Protein AF-U6DUT5-F1 (afdb_monomer_lite)

Secondary structure (DSSP, 8-state):
----SGGG--EEETTTTEEES-HHHHHHHHHSHHHHHHHHHHHTTS-HHHHHHHHHHHHHHHHHHHHHHHHHHTTS--PPPPPTTTT--GGG------EEEETTTTEEEES-HHHHHHHHTSHHHHHHHHHHHHHHHHHHHHHHHHHTTSHHHHHHHHHHHTT--TT--TTS-TTSSS----S-------HHHHHHHHHHHHHHHHHHHHS--------------------

Sequence (231 aa):
MRDRAADRIQFACSVCKFRSFEDEEIQKHLQSKFHKETLRFISTKLPDKTVEFLQEYIVNRNKKIEKRRQELMDKESTKPKPDPFKGIGQEHFFKKIEAAHCLACDMLIPAQHQLLQRHLHSVDHNHNRRLAAEQFKKTSLHVAKSVLNNRHIVKMLEKYLKGEDPFTSEAVDAEIEGDDNLGGEQKEETPEEVAAEVLAEVITAAVRAVDGEGAPAPGGGDTLAQGEGPT

Foldseek 3Di:
DDPQPLNVQWQADQLQRDTHSDPVVVVCVLPDPLVVVLLVLLVVVDPPLLSVLSSVVSVLVNVVSVVVSVVSVVVDDDDDDDDPCVVPDCVNVDDDWDWDQDPLVRDTFTPDPVRVVVQCPDPVNVVSVVVCSVVSSVVSSVSSVVCCPDPLSVVCSVCVVVVHHSSPPPDDPPPPPPDPCPVDPDPPPDPVNVVVVVVVVVVVVVVVVVVPDDDDDDDDDDDDDDDDDDD

Radius of gyration: 30.64 Å; chains: 1; bounding box: 118×68×54 Å

Organism: Neovison vison (NCBI:txid452646)

Structure (mmCIF, N/CA/C/O backbone):
data_AF-U6DUT5-F1
#
_entry.id   AF-U6DUT5-F1
#
loop_
_atom_site.group_PDB
_atom_site.id
_atom_site.type_symbol
_atom_site.label_atom_id
_atom_site.label_alt_id
_atom_site.label_comp_id
_atom_site.label_asym_id
_atom_site.label_entity_id
_atom_site.label_seq_id
_atom_site.pdbx_PDB_ins_code
_atom_site.Cartn_x
_atom_site.Cartn_y
_atom_site.Cartn_z
_atom_site.occupancy
_atom_site.B_iso_or_equiv
_atom_site.auth_seq_id
_atom_site.auth_comp_id
_atom_site.auth_asym_id
_atom_site.auth_atom_id
_atom_site.pdbx_PDB_model_num
ATOM 1 N N . MET A 1 1 ? 27.224 -12.928 6.229 1.00 43.97 1 MET A N 1
ATOM 2 C CA . MET A 1 1 ? 26.483 -11.679 5.950 1.00 43.97 1 MET A CA 1
ATOM 3 C C . MET A 1 1 ? 25.766 -11.330 7.246 1.00 43.97 1 MET A C 1
ATOM 5 O O . MET A 1 1 ? 25.091 -12.208 7.760 1.00 43.97 1 MET A O 1
ATOM 9 N N . ARG A 1 2 ? 26.028 -10.186 7.890 1.00 42.84 2 ARG A N 1
ATOM 10 C CA . ARG A 1 2 ? 25.260 -9.808 9.091 1.00 42.84 2 ARG A CA 1
ATOM 11 C C . ARG A 1 2 ? 24.121 -8.914 8.624 1.00 42.84 2 ARG A C 1
ATOM 13 O O . ARG A 1 2 ? 24.384 -7.781 8.235 1.00 42.84 2 ARG A O 1
ATOM 20 N N . ASP A 1 3 ? 22.909 -9.458 8.621 1.00 51.28 3 ASP A N 1
ATOM 21 C CA . ASP A 1 3 ? 21.686 -8.686 8.429 1.00 51.28 3 ASP A CA 1
ATOM 22 C C . ASP A 1 3 ? 21.570 -7.671 9.561 1.00 51.28 3 ASP A C 1
ATOM 24 O O . ASP A 1 3 ? 21.490 -8.046 10.739 1.00 51.28 3 ASP A O 1
ATOM 28 N N . ARG A 1 4 ? 21.565 -6.385 9.211 1.00 62.16 4 ARG A N 1
ATOM 29 C CA . ARG A 1 4 ? 21.244 -5.329 10.169 1.00 62.16 4 ARG A CA 1
ATOM 30 C C . ARG A 1 4 ? 19.842 -5.564 10.693 1.00 62.16 4 ARG A C 1
ATOM 32 O O . ARG A 1 4 ? 18.917 -5.784 9.916 1.00 62.16 4 ARG A O 1
ATOM 39 N N . ALA A 1 5 ? 19.676 -5.505 12.008 1.00 61.38 5 ALA A N 1
ATOM 40 C CA . ALA A 1 5 ? 18.367 -5.711 12.617 1.00 61.38 5 ALA A CA 1
ATOM 41 C C . ALA A 1 5 ? 17.351 -4.649 12.164 1.00 61.38 5 ALA A C 1
ATOM 43 O O . ALA A 1 5 ? 16.194 -4.985 11.933 1.00 61.38 5 ALA A O 1
ATOM 44 N N . ALA A 1 6 ? 17.800 -3.406 11.954 1.00 60.22 6 ALA A N 1
ATOM 45 C CA . ALA A 1 6 ? 16.968 -2.320 11.438 1.00 60.22 6 ALA A CA 1
ATOM 46 C C . ALA A 1 6 ? 16.532 -2.537 9.977 1.00 60.22 6 ALA A C 1
ATOM 48 O O . ALA A 1 6 ? 15.396 -2.227 9.636 1.00 60.22 6 ALA A O 1
ATOM 49 N N . ASP A 1 7 ? 17.389 -3.132 9.137 1.00 60.84 7 ASP A N 1
ATOM 50 C CA . ASP A 1 7 ? 17.085 -3.407 7.722 1.00 60.84 7 ASP A CA 1
ATOM 51 C C . ASP A 1 7 ? 16.158 -4.618 7.532 1.00 60.84 7 ASP A C 1
ATOM 53 O O . ASP A 1 7 ? 15.812 -4.948 6.402 1.00 60.84 7 ASP A O 1
ATOM 57 N N . ARG A 1 8 ? 15.749 -5.298 8.612 1.00 68.06 8 ARG A N 1
ATOM 58 C CA . ARG A 1 8 ? 14.688 -6.319 8.573 1.00 68.06 8 ARG A CA 1
ATOM 59 C C . ARG A 1 8 ? 13.313 -5.755 8.914 1.00 68.06 8 ARG A C 1
ATOM 61 O O . ARG A 1 8 ? 12.311 -6.407 8.640 1.00 68.06 8 ARG A O 1
ATOM 68 N N . ILE A 1 9 ? 13.252 -4.567 9.514 1.00 78.56 9 ILE A N 1
ATOM 69 C CA . ILE A 1 9 ? 11.990 -3.970 9.941 1.00 78.56 9 ILE A CA 1
ATOM 70 C C . ILE A 1 9 ? 11.446 -3.135 8.783 1.00 78.56 9 ILE A C 1
ATOM 72 O O . ILE A 1 9 ? 12.016 -2.112 8.408 1.00 78.56 9 ILE A O 1
ATOM 76 N N . GLN A 1 10 ? 10.338 -3.595 8.212 1.00 86.75 10 GLN A N 1
ATOM 77 C CA . GLN A 1 10 ? 9.630 -2.914 7.134 1.00 86.75 10 GLN A CA 1
ATOM 78 C C . GLN A 1 10 ? 8.387 -2.222 7.674 1.00 86.75 10 GLN A C 1
ATOM 80 O O . GLN A 1 10 ? 7.654 -2.787 8.485 1.00 86.75 10 GLN A O 1
ATOM 85 N N . PHE A 1 11 ? 8.109 -1.037 7.147 1.00 91.81 11 PHE A N 1
ATOM 86 C CA . PHE A 1 11 ? 6.773 -0.469 7.197 1.00 91.81 11 PHE A CA 1
ATOM 87 C C . PHE A 1 11 ? 5.819 -1.343 6.394 1.00 91.81 11 PHE A C 1
ATOM 89 O O . PHE A 1 11 ? 6.196 -1.899 5.357 1.00 91.81 11 PHE A O 1
ATOM 96 N N . ALA A 1 12 ? 4.578 -1.458 6.858 1.00 93.44 12 ALA A N 1
ATOM 97 C CA . ALA A 1 12 ? 3.599 -2.318 6.217 1.00 93.44 12 ALA A CA 1
ATOM 98 C C . ALA A 1 12 ? 2.170 -1.782 6.341 1.00 93.44 12 ALA A C 1
ATOM 100 O O . ALA A 1 12 ? 1.749 -1.257 7.372 1.00 93.44 12 ALA A O 1
ATOM 101 N N . CYS A 1 13 ? 1.391 -1.989 5.284 1.00 94.94 13 CYS A N 1
ATOM 102 C CA . CYS A 1 13 ? -0.061 -1.890 5.302 1.00 94.94 13 CYS A CA 1
ATOM 103 C C . CYS A 1 13 ? -0.628 -3.275 4.988 1.00 94.94 13 CYS A C 1
ATOM 105 O O . CYS A 1 1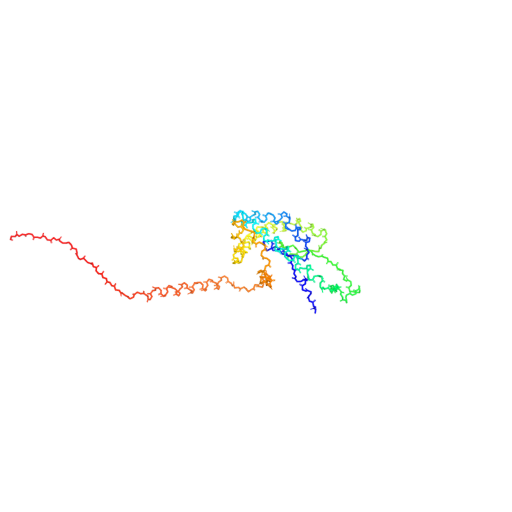3 ? -0.591 -3.721 3.840 1.00 94.94 13 CYS A O 1
ATOM 107 N N . SER A 1 14 ? -1.146 -3.963 6.009 1.00 91.12 14 SER A N 1
ATOM 108 C CA . SER A 1 14 ? -1.690 -5.321 5.874 1.00 91.12 14 SER A CA 1
ATOM 109 C C . SER A 1 14 ? -2.870 -5.368 4.901 1.00 91.12 14 SER A C 1
ATOM 111 O O . SER A 1 14 ? -2.895 -6.210 4.007 1.00 91.12 14 SER A O 1
ATOM 113 N N . VAL A 1 15 ? -3.798 -4.412 5.003 1.00 94.50 15 VAL A N 1
ATOM 114 C CA . VAL A 1 15 ? -4.994 -4.317 4.144 1.00 94.50 15 VAL A CA 1
ATOM 115 C C . VAL A 1 15 ? -4.629 -4.191 2.665 1.00 94.50 15 VAL A C 1
ATOM 117 O O . VAL A 1 15 ? -5.249 -4.833 1.813 1.00 94.50 15 VAL A O 1
ATOM 120 N N . CYS A 1 16 ? -3.606 -3.395 2.357 1.00 94.06 16 CYS A N 1
ATOM 121 C CA . CYS A 1 16 ? -3.165 -3.176 0.985 1.00 94.06 16 CYS A CA 1
ATOM 122 C C . CYS A 1 16 ? -2.037 -4.116 0.537 1.00 94.06 16 CYS A C 1
ATOM 124 O O . CYS A 1 16 ? -1.587 -4.005 -0.601 1.00 94.06 16 CYS A O 1
ATOM 126 N N . LYS A 1 17 ? -1.561 -5.007 1.420 1.00 91.06 17 LYS A N 1
ATOM 127 C CA . LYS A 1 17 ? -0.353 -5.830 1.230 1.00 91.06 17 LYS A CA 1
ATOM 128 C C . LYS A 1 17 ? 0.861 -5.019 0.747 1.00 91.06 17 LYS A C 1
ATOM 130 O O . LYS A 1 17 ? 1.658 -5.493 -0.056 1.00 91.06 17 LYS A O 1
ATOM 135 N N . PHE A 1 18 ? 0.994 -3.787 1.230 1.00 92.56 18 PHE A N 1
ATOM 136 C CA . PHE A 1 18 ? 2.102 -2.899 0.884 1.00 92.56 18 PHE A CA 1
ATOM 137 C C . PHE A 1 18 ? 3.209 -3.026 1.931 1.00 92.56 18 PHE A C 1
ATOM 139 O O . PHE A 1 18 ? 2.905 -3.063 3.124 1.00 92.56 18 PHE A O 1
ATOM 146 N N . ARG A 1 19 ? 4.473 -3.086 1.501 1.00 92.19 19 ARG A N 1
ATOM 147 C CA . ARG A 1 19 ? 5.652 -3.134 2.377 1.00 92.19 19 ARG A CA 1
ATOM 148 C C . ARG A 1 19 ? 6.737 -2.213 1.830 1.00 92.19 19 ARG A C 1
ATOM 150 O O . ARG A 1 19 ? 6.921 -2.161 0.618 1.00 92.19 19 ARG A O 1
ATOM 157 N N . SER A 1 20 ? 7.447 -1.514 2.711 1.00 89.69 20 SER A N 1
ATOM 158 C CA . SER A 1 20 ? 8.556 -0.634 2.330 1.00 89.69 20 SER A CA 1
ATOM 159 C C . SER A 1 20 ? 9.600 -0.513 3.443 1.00 89.69 20 SER A C 1
ATOM 161 O O . SER A 1 20 ? 9.303 -0.687 4.624 1.00 89.69 20 SER A O 1
ATOM 163 N N . PHE A 1 21 ? 10.836 -0.203 3.055 1.00 86.81 21 PHE A N 1
ATOM 164 C CA . PHE A 1 21 ? 11.909 0.190 3.966 1.00 86.81 21 PHE A CA 1
ATOM 165 C C . PHE A 1 21 ? 12.019 1.707 4.125 1.00 86.81 21 PHE A C 1
ATOM 167 O O . PHE A 1 21 ? 12.911 2.170 4.827 1.00 86.81 21 PHE A O 1
ATOM 174 N N . GLU A 1 22 ? 11.179 2.501 3.477 1.00 88.31 22 GLU A N 1
ATOM 175 C CA . GLU A 1 22 ? 11.249 3.960 3.499 1.00 88.31 22 GLU A CA 1
ATOM 176 C C . GLU A 1 22 ? 9.981 4.524 4.139 1.00 88.31 22 GLU A C 1
ATOM 178 O O . GLU A 1 22 ? 8.870 4.160 3.751 1.00 88.31 22 GLU A O 1
ATOM 183 N N . ASP A 1 23 ? 10.142 5.413 5.128 1.00 89.75 23 ASP A N 1
ATOM 184 C CA . ASP A 1 23 ? 8.988 6.052 5.777 1.00 89.75 23 ASP A CA 1
ATOM 185 C C . ASP A 1 23 ? 8.188 6.876 4.757 1.00 89.75 23 ASP A C 1
ATOM 187 O O . ASP A 1 23 ? 6.969 6.760 4.651 1.00 89.75 23 ASP A O 1
ATOM 191 N N . GLU A 1 24 ? 8.878 7.617 3.889 1.00 92.06 24 GLU A N 1
ATOM 192 C CA . GLU A 1 24 ? 8.214 8.424 2.869 1.00 92.06 24 GLU A CA 1
ATOM 193 C C . GLU A 1 24 ? 7.289 7.606 1.958 1.00 92.06 24 GLU A C 1
ATOM 195 O O . GLU A 1 24 ? 6.223 8.086 1.566 1.00 92.06 24 GLU A O 1
ATOM 200 N N . GLU A 1 25 ? 7.681 6.383 1.596 1.00 93.56 25 GLU A N 1
ATOM 201 C CA . GLU A 1 25 ? 6.879 5.517 0.735 1.00 93.56 25 GLU A CA 1
ATOM 202 C C . GLU A 1 25 ? 5.606 5.041 1.440 1.00 93.56 25 GLU A C 1
ATOM 204 O O . GLU A 1 25 ? 4.530 5.073 0.833 1.00 93.56 25 GLU A O 1
ATOM 209 N N . ILE A 1 26 ? 5.686 4.653 2.721 1.00 94.19 26 ILE A N 1
ATOM 210 C CA . ILE A 1 26 ? 4.489 4.265 3.477 1.00 94.19 26 ILE A CA 1
ATOM 211 C C . ILE A 1 26 ? 3.577 5.470 3.734 1.00 94.19 26 ILE A C 1
ATOM 213 O O . ILE A 1 26 ? 2.363 5.345 3.571 1.00 94.19 26 ILE A O 1
ATOM 217 N N . GLN A 1 27 ? 4.117 6.656 4.027 1.00 94.44 27 GLN A N 1
ATOM 218 C CA . GLN A 1 27 ? 3.297 7.861 4.198 1.00 94.44 27 GLN A CA 1
ATOM 219 C C . GLN A 1 27 ? 2.567 8.224 2.897 1.00 94.44 27 GLN A C 1
ATOM 221 O O . GLN A 1 27 ? 1.350 8.446 2.898 1.00 94.44 27 GLN A O 1
ATOM 226 N N . LYS A 1 28 ? 3.278 8.202 1.758 1.00 96.00 28 LYS A N 1
ATOM 227 C CA . LYS A 1 28 ? 2.681 8.394 0.423 1.00 96.00 28 LYS A CA 1
ATOM 228 C C . LYS A 1 28 ? 1.599 7.345 0.153 1.00 96.00 28 LYS A C 1
ATOM 230 O O . LYS A 1 28 ? 0.529 7.692 -0.351 1.00 96.00 28 LYS A O 1
ATOM 235 N N . HIS A 1 29 ? 1.835 6.084 0.522 1.00 95.81 29 HIS A N 1
ATOM 236 C CA . HIS A 1 29 ? 0.859 5.005 0.382 1.00 95.81 29 HIS A CA 1
ATOM 237 C C . HIS A 1 29 ? -0.419 5.263 1.194 1.00 95.81 29 HIS A C 1
ATOM 239 O O . HIS A 1 29 ? -1.509 5.244 0.618 1.00 95.81 29 HIS A O 1
ATOM 245 N N . LEU A 1 30 ? -0.312 5.564 2.492 1.00 95.31 30 LEU A N 1
ATOM 246 C CA . LEU A 1 30 ? -1.468 5.784 3.376 1.00 95.31 30 LEU A CA 1
ATOM 247 C C . LEU A 1 30 ? -2.305 7.005 2.963 1.00 95.31 30 LEU A C 1
ATOM 249 O O . LEU A 1 30 ? -3.522 7.034 3.155 1.00 95.31 30 LEU A O 1
ATOM 253 N N . GLN A 1 31 ? -1.678 8.006 2.342 1.00 94.75 31 GLN A N 1
ATOM 254 C CA . GLN A 1 31 ? -2.363 9.194 1.826 1.00 94.75 31 GLN A CA 1
ATOM 255 C C . GLN A 1 31 ? -2.901 9.022 0.396 1.00 94.75 31 GLN A C 1
ATOM 257 O O . GLN A 1 31 ? -3.703 9.851 -0.061 1.00 94.75 31 GLN A O 1
ATOM 262 N N . SER A 1 32 ? -2.491 7.961 -0.303 1.00 95.38 32 SER A N 1
ATOM 263 C CA . SER A 1 32 ? -2.833 7.715 -1.703 1.00 95.38 32 SER A CA 1
ATOM 264 C C . SER A 1 32 ? -4.335 7.505 -1.922 1.00 95.38 32 SER A C 1
ATOM 266 O O . SER A 1 32 ? -5.075 7.060 -1.040 1.00 95.38 32 SER A O 1
ATOM 268 N N . LYS A 1 33 ? -4.794 7.786 -3.150 1.00 94.69 33 LYS A N 1
ATOM 269 C CA . LYS A 1 33 ? -6.170 7.470 -3.569 1.00 94.69 33 LYS A CA 1
ATOM 270 C C . LYS A 1 33 ? -6.459 5.974 -3.458 1.00 94.69 33 LYS A C 1
ATOM 272 O O . LYS A 1 33 ? -7.533 5.602 -3.011 1.00 94.69 33 LYS A O 1
ATOM 277 N N . PHE A 1 34 ? -5.480 5.138 -3.789 1.00 93.44 34 PHE A N 1
ATOM 278 C CA . PHE A 1 34 ? -5.605 3.685 -3.760 1.00 93.44 34 PHE A CA 1
ATOM 279 C C . PHE A 1 34 ? -5.947 3.145 -2.364 1.00 93.44 34 PHE A C 1
ATOM 281 O O . PHE A 1 34 ? -6.910 2.394 -2.208 1.00 93.44 34 PHE A O 1
ATOM 288 N N . HIS A 1 35 ? -5.208 3.575 -1.337 1.00 95.94 35 HIS A N 1
ATOM 289 C CA . HIS A 1 35 ? -5.462 3.165 0.049 1.00 95.94 35 HIS A CA 1
ATOM 290 C C . HIS A 1 35 ? -6.841 3.638 0.531 1.00 95.94 35 HIS A C 1
ATOM 292 O O . HIS A 1 35 ? -7.641 2.852 1.038 1.00 95.94 35 HIS A O 1
ATOM 298 N N . LYS A 1 36 ? -7.171 4.910 0.272 1.00 95.44 36 LYS A N 1
ATOM 299 C CA . LYS A 1 36 ? -8.465 5.509 0.640 1.00 95.44 36 LYS A CA 1
ATOM 300 C C . LYS A 1 36 ? -9.650 4.829 -0.049 1.00 95.44 36 LYS A C 1
ATOM 302 O O . LYS A 1 36 ? -10.678 4.597 0.580 1.00 95.44 36 LYS A O 1
ATOM 307 N N . GLU A 1 37 ? -9.525 4.501 -1.331 1.00 94.88 37 GLU A N 1
ATOM 308 C CA . GLU A 1 37 ? -10.556 3.786 -2.092 1.00 94.88 37 GLU A CA 1
ATOM 309 C C . GLU A 1 37 ? -10.726 2.344 -1.608 1.00 94.88 37 GLU A C 1
ATOM 311 O O . GLU A 1 37 ? -11.851 1.845 -1.553 1.00 94.88 37 GLU A O 1
ATOM 316 N N . THR A 1 38 ? -9.633 1.693 -1.207 1.00 95.62 38 THR A N 1
ATOM 317 C CA . THR A 1 38 ? -9.664 0.343 -0.633 1.00 95.62 38 THR A CA 1
ATOM 318 C C . THR A 1 38 ? -10.420 0.332 0.692 1.00 95.62 38 THR A C 1
ATOM 320 O O . THR A 1 38 ? -11.338 -0.469 0.863 1.00 95.62 38 THR A O 1
ATOM 323 N N . LEU A 1 39 ? -10.115 1.264 1.600 1.00 95.88 39 LEU A N 1
ATOM 324 C CA . LEU A 1 39 ? -10.855 1.393 2.858 1.00 95.88 39 LEU A CA 1
ATOM 325 C C . LEU A 1 39 ? -12.314 1.780 2.633 1.00 95.88 39 LEU A C 1
ATOM 327 O O . LEU A 1 39 ? -13.192 1.179 3.239 1.00 95.88 39 LEU A O 1
ATOM 331 N N . ARG A 1 40 ? -12.597 2.689 1.692 1.00 95.94 40 ARG A N 1
ATOM 332 C CA . ARG A 1 40 ? -13.977 3.024 1.314 1.00 95.94 40 ARG A CA 1
ATOM 333 C C . ARG A 1 40 ? -14.749 1.795 0.832 1.00 95.94 40 ARG A C 1
ATOM 335 O O . ARG A 1 40 ? -15.912 1.634 1.183 1.00 95.94 40 ARG A O 1
ATOM 342 N N . PHE A 1 41 ? -14.128 0.926 0.032 1.00 95.94 41 PHE A N 1
ATOM 343 C CA . PHE A 1 41 ? -14.757 -0.331 -0.374 1.00 95.94 41 PHE A CA 1
ATOM 344 C C . PHE A 1 41 ? -15.050 -1.223 0.838 1.00 95.94 41 PHE A C 1
ATOM 346 O O . PHE A 1 41 ? -16.140 -1.787 0.933 1.00 95.94 41 PHE A O 1
ATOM 353 N N . ILE A 1 42 ? -14.118 -1.314 1.785 1.00 96.31 42 ILE A N 1
ATOM 354 C CA . ILE A 1 42 ? -14.290 -2.089 3.018 1.00 96.31 42 ILE A CA 1
ATOM 355 C C . ILE A 1 42 ? -15.425 -1.520 3.888 1.00 96.31 42 ILE A C 1
ATOM 357 O O . ILE A 1 42 ? -16.222 -2.308 4.392 1.00 96.31 42 ILE A O 1
ATOM 361 N N . SER A 1 43 ? -15.586 -0.194 3.973 1.00 95.75 43 SER A N 1
ATOM 362 C CA . SER A 1 43 ? -16.718 0.466 4.656 1.00 95.75 43 SER A CA 1
ATOM 363 C C . SER A 1 43 ? -18.084 0.079 4.088 1.00 95.75 43 SER A C 1
ATOM 365 O O . SER A 1 43 ? -19.081 0.094 4.794 1.00 95.75 43 SER A O 1
ATOM 367 N N . THR A 1 44 ? -18.167 -0.362 2.827 1.00 96.31 44 THR A N 1
ATOM 368 C CA . THR A 1 44 ? -19.440 -0.888 2.289 1.00 96.31 44 THR A CA 1
ATOM 369 C C . THR A 1 44 ? -19.825 -2.257 2.862 1.00 96.31 44 THR A C 1
ATOM 371 O O . THR A 1 44 ? -20.927 -2.744 2.606 1.00 96.31 44 THR A O 1
ATOM 374 N N . LYS A 1 45 ? -18.906 -2.923 3.577 1.00 95.81 45 LYS A N 1
ATOM 375 C CA . LYS A 1 45 ? -19.046 -4.297 4.085 1.00 95.81 45 LYS A CA 1
ATOM 376 C C . LYS A 1 45 ? -18.825 -4.426 5.591 1.00 95.81 45 LYS A C 1
ATOM 378 O O . LYS A 1 45 ? -19.173 -5.471 6.134 1.00 95.81 45 LYS A O 1
ATOM 383 N N . LEU A 1 46 ? -18.241 -3.423 6.242 1.00 94.75 46 LEU A N 1
ATOM 384 C CA . LEU A 1 46 ? -17.962 -3.372 7.678 1.00 94.75 46 LEU A CA 1
ATOM 385 C C . LEU A 1 46 ? -18.436 -2.025 8.250 1.00 94.75 46 LEU A C 1
ATOM 387 O O . LEU A 1 46 ? -18.496 -1.059 7.495 1.00 94.75 46 LEU A O 1
ATOM 391 N N . PRO A 1 47 ? -18.741 -1.930 9.558 1.00 95.56 47 PRO A N 1
ATOM 392 C CA . PRO A 1 47 ? -19.154 -0.670 10.175 1.00 95.56 47 PRO A CA 1
ATOM 393 C C . PRO A 1 47 ? -18.092 0.429 10.035 1.00 95.56 47 PRO A C 1
ATOM 395 O O . PRO A 1 47 ? -16.905 0.160 10.224 1.00 95.56 47 PRO A O 1
ATOM 398 N N . ASP A 1 48 ? -18.517 1.672 9.798 1.00 93.75 48 ASP A N 1
ATOM 399 C CA . ASP A 1 48 ? -17.601 2.802 9.567 1.00 93.75 48 ASP A CA 1
ATOM 400 C C . ASP A 1 48 ? -16.611 3.002 10.719 1.00 93.75 48 ASP A C 1
ATOM 402 O O . ASP A 1 48 ? -15.407 3.055 10.479 1.00 93.75 48 ASP A O 1
ATOM 406 N N . LYS A 1 49 ? -17.082 2.960 11.974 1.00 93.19 49 LYS A N 1
ATOM 407 C CA . LYS A 1 49 ? -16.211 3.041 13.163 1.00 93.19 49 LYS A CA 1
ATOM 408 C C . LYS A 1 49 ? -15.140 1.944 13.211 1.00 93.19 49 LYS A C 1
ATOM 410 O O . LYS A 1 49 ? -14.049 2.158 13.728 1.00 93.19 49 LYS A O 1
ATOM 415 N N . THR A 1 50 ? -15.433 0.752 12.686 1.00 94.81 50 THR A N 1
ATOM 416 C CA . THR A 1 50 ? -14.453 -0.343 12.605 1.00 94.81 50 THR A CA 1
ATOM 417 C C . THR A 1 50 ? -13.399 -0.064 11.535 1.00 94.81 50 THR A C 1
ATOM 419 O O . THR A 1 50 ? -12.235 -0.419 11.708 1.00 94.81 50 THR A O 1
ATOM 422 N N . VAL A 1 51 ? -13.783 0.579 10.431 1.00 95.25 51 VAL A N 1
ATOM 423 C CA . VAL A 1 51 ? -12.843 0.971 9.373 1.00 95.25 51 VAL A CA 1
ATOM 424 C C . VAL A 1 51 ? -11.983 2.160 9.803 1.00 95.25 51 VAL A C 1
ATOM 426 O O . VAL A 1 51 ? -10.787 2.169 9.515 1.00 95.25 51 VAL A O 1
ATOM 429 N N . GLU A 1 52 ? -12.548 3.111 10.548 1.00 95.00 52 GLU A N 1
ATOM 430 C CA . GLU A 1 52 ? -11.804 4.189 11.214 1.00 95.00 52 GLU A CA 1
ATOM 431 C C . GLU A 1 52 ? -10.746 3.614 12.164 1.00 95.00 52 GLU A C 1
ATOM 433 O O . GLU A 1 52 ? -9.563 3.930 12.029 1.00 95.00 52 GLU A O 1
ATOM 438 N N . PHE A 1 53 ? -11.135 2.660 13.018 1.00 95.81 53 PHE A N 1
ATOM 439 C CA . PHE A 1 53 ? -10.192 1.928 13.864 1.00 95.81 53 PHE A CA 1
ATOM 440 C C . PHE A 1 53 ? -9.088 1.234 13.053 1.00 95.81 53 PHE A C 1
ATOM 442 O O . PHE A 1 53 ? -7.921 1.319 13.421 1.00 95.81 53 PHE A O 1
ATOM 449 N N . LEU A 1 54 ? -9.418 0.556 11.945 1.00 95.31 54 LEU A N 1
ATOM 450 C CA . LEU A 1 54 ? -8.413 -0.095 11.095 1.00 95.31 54 LEU A CA 1
ATOM 451 C C . LEU A 1 54 ? -7.407 0.907 10.522 1.00 95.31 54 LEU A C 1
ATOM 453 O O . LEU A 1 54 ? -6.209 0.623 10.499 1.00 95.31 54 LEU A O 1
ATOM 457 N N . GLN A 1 55 ? -7.880 2.068 10.067 1.00 95.06 55 GLN A N 1
ATOM 458 C CA . GLN A 1 55 ? -7.015 3.131 9.567 1.00 95.06 55 GLN A CA 1
ATOM 459 C C . GLN A 1 55 ? -6.063 3.624 10.662 1.00 95.06 55 GLN A C 1
ATOM 461 O O . GLN A 1 55 ? -4.854 3.690 10.435 1.00 95.06 55 GLN A O 1
ATOM 466 N N . GLU A 1 56 ? -6.586 3.936 11.847 1.00 94.19 56 GLU A N 1
ATOM 467 C CA . GLU A 1 56 ? -5.769 4.380 12.980 1.00 94.19 56 GLU A CA 1
ATOM 468 C C . GLU A 1 56 ? -4.797 3.299 13.454 1.00 94.19 56 GLU A C 1
ATOM 470 O O . GLU A 1 56 ? -3.634 3.593 13.725 1.00 94.19 56 GLU A O 1
ATOM 475 N N . TYR A 1 57 ? -5.230 2.038 13.477 1.00 93.88 57 TYR A N 1
ATOM 476 C CA . TYR A 1 57 ? -4.389 0.894 13.813 1.00 93.88 57 TYR A CA 1
ATOM 477 C C . TYR A 1 57 ? -3.187 0.785 12.869 1.00 93.88 57 TYR A C 1
ATOM 479 O O . TYR A 1 57 ? -2.055 0.649 13.332 1.00 93.88 57 TYR A O 1
ATOM 487 N N . ILE A 1 58 ? -3.398 0.911 11.553 1.00 94.19 58 ILE A N 1
ATOM 488 C CA . ILE A 1 58 ? -2.311 0.880 10.559 1.00 94.19 58 ILE A CA 1
ATOM 489 C C . ILE A 1 58 ? -1.346 2.057 10.761 1.00 94.19 58 ILE A C 1
ATOM 491 O O . ILE A 1 58 ? -0.128 1.871 10.697 1.00 94.19 58 ILE A O 1
ATOM 495 N N . VAL A 1 59 ? -1.864 3.262 11.013 1.00 93.81 59 VAL A N 1
ATOM 496 C CA . VAL A 1 59 ? -1.038 4.459 11.241 1.00 93.81 59 VAL A CA 1
ATOM 497 C C . VAL A 1 59 ? -0.205 4.315 12.517 1.00 93.81 59 VAL A C 1
ATOM 499 O O . VAL A 1 59 ? 1.013 4.485 12.476 1.00 93.81 59 VAL A O 1
ATOM 502 N N . ASN A 1 60 ? -0.827 3.938 13.635 1.00 92.75 60 ASN A N 1
ATOM 503 C CA . ASN A 1 60 ? -0.138 3.766 14.914 1.00 92.75 60 ASN A CA 1
ATOM 504 C C . ASN A 1 60 ? 0.887 2.633 14.873 1.00 92.75 60 ASN A C 1
ATOM 506 O O . ASN A 1 60 ? 1.970 2.760 15.447 1.00 92.75 60 ASN A O 1
ATOM 510 N N . ARG A 1 61 ? 0.595 1.553 14.143 1.00 91.50 61 ARG A N 1
ATOM 511 C CA . ARG A 1 61 ? 1.553 0.474 13.903 1.00 91.50 61 ARG A CA 1
ATOM 512 C C . ARG A 1 61 ? 2.796 0.972 13.164 1.00 91.50 61 ARG A C 1
ATOM 514 O O . ARG A 1 61 ? 3.909 0.728 13.622 1.00 91.50 61 ARG A O 1
ATOM 521 N N . ASN A 1 62 ? 2.629 1.718 12.071 1.00 92.56 62 ASN A N 1
ATOM 522 C CA . ASN A 1 62 ? 3.770 2.272 11.332 1.00 92.56 62 ASN A CA 1
ATOM 523 C C . ASN A 1 62 ? 4.553 3.304 12.162 1.00 92.56 62 ASN A C 1
ATOM 525 O O . ASN A 1 62 ? 5.779 3.282 12.144 1.00 92.56 62 ASN A O 1
ATOM 529 N N . LYS A 1 63 ? 3.880 4.108 12.993 1.00 91.62 63 LYS A N 1
ATOM 530 C CA . LYS A 1 63 ? 4.544 5.022 13.937 1.00 91.62 63 LYS A CA 1
ATOM 531 C C . LYS A 1 63 ? 5.387 4.282 14.990 1.00 91.62 63 LYS A C 1
ATOM 533 O O . LYS A 1 63 ? 6.480 4.725 15.340 1.00 91.62 63 LYS A O 1
ATOM 538 N N . LYS A 1 64 ? 4.918 3.128 15.486 1.00 89.25 64 LYS A N 1
ATOM 539 C CA . LYS A 1 64 ? 5.707 2.254 16.381 1.00 89.25 64 LYS A CA 1
ATOM 540 C C . LYS A 1 64 ? 6.931 1.671 15.669 1.00 89.25 64 LYS A C 1
ATOM 542 O O . LYS A 1 64 ? 8.011 1.629 16.259 1.00 89.25 64 LYS A O 1
ATOM 547 N N . ILE A 1 65 ? 6.774 1.251 14.412 1.00 88.44 65 ILE A N 1
ATOM 548 C CA . ILE A 1 65 ? 7.876 0.761 13.571 1.00 88.44 65 ILE A CA 1
ATOM 549 C C . ILE A 1 65 ? 8.937 1.853 13.376 1.00 88.44 65 ILE A C 1
ATOM 551 O O . ILE A 1 65 ? 10.125 1.582 13.547 1.00 88.44 65 ILE A O 1
ATOM 555 N N . GLU A 1 66 ? 8.516 3.086 13.094 1.00 88.94 66 GLU A N 1
ATOM 556 C CA . GLU A 1 66 ? 9.398 4.247 12.940 1.00 88.94 66 GLU A CA 1
ATOM 557 C C . GLU A 1 66 ? 10.231 4.498 14.206 1.00 88.94 66 GLU A C 1
ATOM 559 O O . GLU A 1 66 ? 11.462 4.532 14.139 1.00 88.94 66 GLU A O 1
ATOM 564 N N . LYS A 1 67 ? 9.577 4.567 15.378 1.00 87.62 67 LYS A N 1
ATOM 565 C CA . LYS A 1 67 ? 10.244 4.748 16.681 1.00 87.62 67 LYS A CA 1
ATOM 566 C C . LYS A 1 67 ? 11.276 3.645 16.943 1.00 87.62 67 LYS A C 1
ATOM 568 O O . LYS A 1 67 ? 12.427 3.942 17.254 1.00 87.62 67 LYS A O 1
ATOM 573 N N . ARG A 1 68 ? 10.899 2.375 16.740 1.00 84.62 68 ARG A N 1
ATOM 574 C CA . ARG A 1 68 ? 11.804 1.221 16.915 1.00 84.62 68 ARG A CA 1
ATOM 575 C C . ARG A 1 68 ? 13.005 1.294 15.971 1.00 84.62 68 ARG A C 1
ATOM 577 O O . ARG A 1 68 ? 14.119 0.940 16.351 1.00 84.62 68 ARG A O 1
ATOM 584 N N . ARG A 1 69 ? 12.792 1.730 14.729 1.00 84.12 69 ARG A N 1
ATOM 585 C CA . ARG A 1 69 ? 13.866 1.853 13.745 1.00 84.12 69 ARG A CA 1
ATOM 586 C C . ARG A 1 69 ? 14.849 2.957 14.121 1.00 84.12 69 ARG A C 1
ATOM 588 O O . ARG A 1 69 ? 16.049 2.705 14.061 1.00 84.12 69 ARG A O 1
ATOM 595 N N . GLN A 1 70 ? 14.360 4.117 14.558 1.00 82.38 70 GLN A N 1
ATOM 596 C CA . GLN A 1 70 ? 15.208 5.214 15.029 1.00 82.38 70 GLN A CA 1
ATOM 597 C C . GLN A 1 70 ? 16.111 4.759 16.190 1.00 82.38 70 GLN A C 1
ATOM 599 O O . GLN A 1 70 ? 17.325 4.933 16.135 1.00 82.38 70 GLN A O 1
ATOM 604 N N . GLU A 1 71 ? 15.547 4.051 17.176 1.00 81.50 71 GLU A N 1
ATOM 605 C CA . GLU A 1 71 ? 16.293 3.519 18.330 1.00 81.50 71 GLU A CA 1
ATOM 606 C C . GLU A 1 71 ? 17.390 2.500 17.958 1.00 81.50 71 GLU A C 1
ATOM 608 O O . GLU A 1 71 ? 18.371 2.341 18.694 1.00 81.50 71 GLU A O 1
ATOM 613 N N . LEU A 1 72 ? 17.221 1.768 16.850 1.00 77.19 72 LEU A N 1
ATOM 614 C CA . LEU A 1 72 ? 18.221 0.828 16.332 1.00 77.19 72 LEU A CA 1
ATOM 615 C C . LEU A 1 72 ? 19.272 1.523 15.459 1.00 77.19 72 LEU A C 1
ATOM 617 O O . LEU A 1 72 ? 20.441 1.140 15.505 1.00 77.19 72 LEU A O 1
ATOM 621 N N . MET A 1 73 ? 18.874 2.539 14.688 1.00 71.94 73 MET A N 1
ATOM 622 C CA . MET A 1 73 ? 19.784 3.332 13.859 1.00 71.94 73 MET A CA 1
ATOM 623 C C . MET A 1 73 ? 20.807 4.091 14.705 1.00 71.94 73 MET A C 1
ATOM 625 O O . MET A 1 73 ? 21.987 4.090 14.364 1.00 71.94 73 MET A O 1
ATOM 629 N N . ASP A 1 74 ? 20.393 4.631 15.853 1.00 69.06 74 ASP A N 1
ATOM 630 C CA . ASP A 1 74 ? 21.280 5.357 16.772 1.00 69.06 74 ASP A CA 1
ATOM 631 C C . ASP A 1 74 ? 22.387 4.463 17.385 1.00 69.06 74 ASP A C 1
ATOM 633 O O . ASP A 1 74 ? 23.358 4.964 17.954 1.00 69.06 74 ASP A O 1
ATOM 637 N N . LYS A 1 75 ? 22.277 3.129 17.257 1.00 64.69 75 LYS A N 1
ATOM 638 C CA . LYS A 1 75 ? 23.205 2.135 17.833 1.00 64.69 75 LYS A CA 1
ATOM 639 C C . LYS A 1 75 ? 24.146 1.483 16.811 1.00 64.69 75 LYS A C 1
ATOM 641 O O . LYS A 1 75 ? 25.058 0.759 17.213 1.00 64.69 75 LYS A O 1
ATOM 646 N N . GLU A 1 76 ? 23.968 1.710 15.507 1.00 60.97 76 GLU A N 1
ATOM 647 C CA . GLU A 1 76 ? 24.730 1.024 14.452 1.00 60.97 76 GLU A CA 1
ATOM 648 C C . GLU A 1 76 ? 25.604 1.968 13.607 1.00 60.97 76 GLU A C 1
ATOM 650 O O . GLU A 1 76 ? 25.139 2.917 12.988 1.00 60.97 76 GLU A O 1
ATOM 655 N N . SER A 1 77 ? 26.893 1.634 13.477 1.00 58.22 77 SER A N 1
ATOM 656 C CA . SER A 1 77 ? 27.827 2.319 12.567 1.00 58.22 77 SER A CA 1
ATOM 657 C C . SER A 1 77 ? 27.521 2.008 11.099 1.00 58.22 77 SER A C 1
ATOM 659 O O . SER A 1 77 ? 27.447 0.839 10.718 1.00 58.22 77 SER A O 1
ATOM 661 N N . THR A 1 78 ? 27.387 3.035 10.253 1.00 58.41 78 THR A N 1
ATOM 662 C CA . THR A 1 78 ? 27.088 2.995 8.804 1.00 58.41 78 THR A CA 1
ATOM 663 C C . THR A 1 78 ? 28.100 2.161 8.006 1.00 58.41 78 THR A C 1
ATOM 665 O O . THR A 1 78 ? 29.033 2.669 7.392 1.00 58.41 78 THR A O 1
ATOM 668 N N . LYS A 1 79 ? 27.930 0.836 7.980 1.00 57.22 79 LYS A N 1
ATOM 669 C CA . LYS A 1 79 ? 28.617 -0.023 7.012 1.00 57.22 79 LYS A CA 1
ATOM 670 C C . LYS A 1 79 ? 27.846 0.008 5.691 1.00 57.22 79 LYS A C 1
ATOM 672 O O . LYS A 1 79 ? 26.631 -0.185 5.725 1.00 57.22 79 LYS A O 1
ATOM 677 N N . PRO A 1 80 ? 28.500 0.249 4.550 1.00 60.53 80 PRO A N 1
ATOM 678 C CA . PRO A 1 80 ? 27.827 0.269 3.261 1.00 60.53 80 PRO A CA 1
ATOM 679 C C . PRO A 1 80 ? 27.258 -1.112 2.918 1.00 60.53 80 PRO A C 1
ATOM 681 O O . PRO A 1 80 ? 27.836 -2.149 3.259 1.00 60.53 80 PRO A O 1
ATOM 684 N N . LYS A 1 81 ? 26.102 -1.111 2.248 1.00 65.69 81 LYS A N 1
ATOM 685 C CA . LYS A 1 81 ? 25.451 -2.314 1.722 1.00 65.69 81 LYS A CA 1
ATOM 686 C C . LYS A 1 81 ? 26.407 -2.995 0.723 1.00 65.69 81 LYS A C 1
ATOM 688 O O . LYS A 1 81 ? 27.069 -2.284 -0.034 1.00 65.69 81 LYS A O 1
ATOM 693 N N . PRO A 1 82 ? 26.536 -4.334 0.728 1.00 71.00 82 PRO A N 1
ATOM 694 C CA . PRO A 1 82 ? 27.401 -5.022 -0.226 1.00 71.00 82 PRO A CA 1
ATOM 695 C C . PRO A 1 82 ? 26.934 -4.743 -1.659 1.00 71.00 82 PRO A C 1
ATOM 697 O O . PRO A 1 82 ? 25.752 -4.884 -1.960 1.00 71.00 82 PRO A O 1
ATOM 700 N N . ASP A 1 83 ? 27.866 -4.332 -2.520 1.00 78.81 83 ASP A N 1
ATOM 701 C CA . ASP A 1 83 ? 27.604 -4.044 -3.931 1.00 78.81 83 ASP A CA 1
ATOM 702 C C . ASP A 1 83 ? 27.365 -5.351 -4.713 1.00 78.81 83 ASP A C 1
ATOM 704 O O . ASP A 1 83 ? 28.276 -6.185 -4.771 1.00 78.81 83 ASP A O 1
ATOM 708 N N . PRO A 1 84 ? 26.183 -5.547 -5.331 1.00 80.75 84 PRO A N 1
ATOM 709 C CA . PRO A 1 84 ? 25.903 -6.710 -6.173 1.00 80.75 84 PRO A CA 1
ATOM 710 C C . PRO A 1 84 ? 26.841 -6.846 -7.380 1.00 80.75 84 PRO A C 1
ATOM 712 O O . PRO A 1 84 ? 27.000 -7.945 -7.898 1.00 80.75 84 PRO A O 1
ATOM 715 N N . PHE A 1 85 ? 27.469 -5.751 -7.822 1.00 80.81 85 PHE A N 1
ATOM 716 C CA . PHE A 1 85 ? 28.423 -5.742 -8.934 1.00 80.81 85 PHE A CA 1
ATOM 717 C C . PHE A 1 85 ? 29.873 -5.945 -8.486 1.00 80.81 85 PHE A C 1
ATOM 719 O O . PHE A 1 85 ? 30.796 -5.832 -9.294 1.00 80.81 85 PHE A O 1
ATOM 726 N N . LYS A 1 86 ? 30.117 -6.272 -7.211 1.00 84.69 86 LYS A N 1
ATOM 727 C CA . LYS A 1 86 ? 31.476 -6.519 -6.726 1.00 84.69 86 LYS A CA 1
ATOM 728 C C . LYS A 1 86 ? 32.122 -7.674 -7.502 1.00 84.69 86 LYS A C 1
ATOM 730 O O . LYS A 1 86 ? 31.684 -8.815 -7.406 1.00 84.69 86 LYS A O 1
ATOM 735 N N . GLY A 1 87 ? 33.211 -7.374 -8.210 1.00 83.31 87 GLY A N 1
ATOM 736 C CA . GLY A 1 87 ? 33.929 -8.336 -9.056 1.00 83.31 87 GLY A CA 1
ATOM 737 C C . GLY A 1 87 ? 33.460 -8.368 -10.513 1.00 83.31 87 GLY A C 1
ATOM 738 O O . GLY A 1 87 ? 34.036 -9.105 -11.301 1.00 83.31 87 GLY A O 1
ATOM 739 N N . ILE A 1 88 ? 32.465 -7.555 -10.881 1.00 86.44 88 ILE A N 1
ATOM 740 C CA . ILE A 1 88 ? 32.047 -7.348 -12.268 1.00 86.44 88 ILE A CA 1
ATOM 741 C C . ILE A 1 88 ? 32.732 -6.078 -12.785 1.00 86.44 88 ILE A C 1
ATOM 743 O O . ILE A 1 88 ? 32.266 -4.962 -12.552 1.00 86.44 88 ILE A O 1
ATOM 747 N N . GLY A 1 89 ? 33.871 -6.250 -13.456 1.00 81.81 89 GLY A N 1
ATOM 748 C CA . GLY A 1 89 ? 34.554 -5.186 -14.187 1.00 81.81 89 GLY A CA 1
ATOM 749 C C . GLY A 1 89 ? 33.863 -4.792 -15.501 1.00 81.81 89 GLY A C 1
ATOM 750 O O . GLY A 1 89 ? 32.884 -5.403 -15.943 1.00 81.81 89 GLY A O 1
ATOM 751 N N . GLN A 1 90 ? 34.373 -3.736 -16.137 1.00 83.19 90 GLN A N 1
ATOM 752 C CA . GLN A 1 90 ? 33.829 -3.199 -17.393 1.00 83.19 90 GLN A CA 1
ATOM 753 C C . GLN A 1 90 ? 34.021 -4.156 -18.580 1.00 83.19 90 GLN A C 1
ATOM 755 O O . GLN A 1 90 ? 33.244 -4.119 -19.531 1.00 83.19 90 GLN A O 1
ATOM 760 N N . GLU A 1 91 ? 35.007 -5.049 -18.498 1.00 90.69 91 GLU A N 1
ATOM 761 C CA . GLU A 1 91 ? 35.292 -6.118 -19.458 1.00 90.69 91 GLU A CA 1
ATOM 762 C C . GLU A 1 91 ? 34.143 -7.118 -19.615 1.00 90.69 91 GLU A C 1
ATOM 764 O O . GLU A 1 91 ? 34.072 -7.833 -20.612 1.00 90.69 91 GLU A O 1
ATOM 769 N N . HIS A 1 92 ? 33.220 -7.158 -18.654 1.00 90.44 92 HIS A N 1
ATOM 770 C CA . HIS A 1 92 ? 32.045 -8.015 -18.727 1.00 90.44 92 HIS A CA 1
ATOM 771 C C . HIS A 1 92 ? 30.849 -7.344 -19.419 1.00 90.44 92 HIS A C 1
ATOM 773 O O . HIS A 1 92 ? 29.806 -7.977 -19.560 1.00 90.44 92 HIS A O 1
ATOM 779 N N . PHE A 1 93 ? 30.977 -6.082 -19.853 1.00 87.50 93 PHE A N 1
ATOM 780 C CA . PHE A 1 93 ? 29.958 -5.337 -20.609 1.00 87.50 93 PHE A CA 1
ATOM 781 C C . PHE A 1 93 ? 28.565 -5.288 -19.945 1.00 87.50 93 PHE A C 1
ATOM 783 O O . PHE A 1 93 ? 27.547 -5.115 -20.620 1.00 87.50 93 PHE A O 1
ATOM 790 N N . PHE A 1 94 ? 28.495 -5.405 -18.614 1.00 88.06 94 PHE A N 1
ATOM 791 C CA . PHE A 1 94 ? 27.239 -5.282 -17.875 1.00 88.06 94 PHE A CA 1
ATOM 792 C C . PHE A 1 94 ? 26.818 -3.822 -17.719 1.00 88.06 94 PHE A C 1
ATOM 794 O O . PHE A 1 94 ? 27.622 -2.935 -17.433 1.00 88.06 94 PHE A O 1
ATOM 801 N N . LYS A 1 95 ? 25.509 -3.585 -17.827 1.00 85.50 95 LYS A N 1
ATOM 802 C CA . LYS A 1 95 ? 24.875 -2.308 -17.503 1.00 85.50 95 LYS A CA 1
ATOM 803 C C . LYS A 1 95 ? 23.841 -2.529 -16.409 1.00 85.50 95 LYS A C 1
ATOM 805 O O . LYS A 1 95 ? 22.945 -3.355 -16.564 1.00 85.50 95 LYS A O 1
ATOM 810 N N . LYS A 1 96 ? 23.933 -1.756 -15.324 1.00 85.06 96 LYS A N 1
ATOM 811 C CA . LYS A 1 96 ? 22.895 -1.728 -14.291 1.00 85.06 96 LYS A CA 1
ATOM 812 C C . LYS A 1 96 ? 21.600 -1.186 -14.897 1.00 85.06 96 LYS A C 1
ATOM 814 O O . LYS A 1 96 ? 21.587 -0.101 -15.478 1.00 85.06 96 LYS A O 1
ATOM 819 N N . ILE A 1 97 ? 20.527 -1.951 -14.751 1.00 87.38 97 ILE A N 1
ATOM 820 C CA . ILE A 1 97 ? 19.175 -1.542 -15.117 1.00 87.38 97 ILE A CA 1
ATOM 821 C C . ILE A 1 97 ? 18.283 -1.642 -13.886 1.00 87.38 97 ILE A C 1
ATOM 823 O O . ILE A 1 97 ? 18.423 -2.558 -13.080 1.00 87.38 97 ILE A O 1
ATOM 827 N N . GLU A 1 98 ? 17.373 -0.689 -13.749 1.00 91.00 98 GLU A N 1
ATOM 828 C CA . GLU A 1 98 ? 16.252 -0.800 -12.823 1.00 91.00 98 GLU A CA 1
ATOM 829 C C . GLU A 1 98 ? 15.076 -1.438 -13.565 1.00 91.00 98 GLU A C 1
ATOM 831 O O . GLU A 1 98 ? 14.921 -1.250 -14.776 1.00 91.00 98 GLU A O 1
ATOM 836 N N . ALA A 1 99 ? 14.263 -2.215 -12.856 1.00 93.44 99 ALA A N 1
ATOM 837 C CA . ALA A 1 99 ? 13.086 -2.872 -13.406 1.00 93.44 99 ALA A CA 1
ATOM 838 C C . ALA A 1 99 ? 11.879 -2.630 -12.496 1.00 93.44 99 ALA A C 1
ATOM 840 O O . ALA A 1 99 ? 12.002 -2.630 -11.274 1.00 93.44 99 ALA A O 1
ATOM 841 N N . ALA A 1 100 ? 10.717 -2.432 -13.107 1.00 94.25 100 ALA A N 1
ATOM 842 C CA . ALA A 1 100 ? 9.425 -2.361 -12.447 1.00 94.25 100 ALA A CA 1
ATOM 843 C C . ALA A 1 100 ? 8.716 -3.715 -12.552 1.00 94.25 100 ALA A C 1
ATOM 845 O O . ALA A 1 100 ? 8.752 -4.357 -13.601 1.00 94.25 100 ALA A O 1
ATOM 846 N N . HIS A 1 101 ? 8.023 -4.129 -11.495 1.00 94.31 101 HIS A N 1
ATOM 847 C CA . HIS A 1 101 ? 7.173 -5.320 -11.501 1.00 94.31 101 HIS A CA 1
ATOM 848 C C . HIS A 1 101 ? 5.706 -4.912 -11.641 1.00 94.31 101 HIS A C 1
ATOM 850 O O . HIS A 1 101 ? 5.167 -4.192 -10.801 1.00 94.31 101 HIS A O 1
ATOM 856 N N . CYS A 1 102 ? 5.041 -5.351 -12.709 1.00 94.62 102 CYS A N 1
ATOM 857 C CA . CYS A 1 102 ? 3.602 -5.179 -12.855 1.00 94.62 102 CYS A CA 1
ATOM 858 C C . CYS A 1 102 ? 2.865 -6.331 -12.166 1.00 94.62 102 CYS A C 1
ATOM 860 O O . CYS A 1 102 ? 2.712 -7.397 -12.753 1.00 94.62 102 CYS A O 1
ATOM 862 N N . LEU A 1 103 ? 2.338 -6.092 -10.964 1.00 91.19 103 LEU A N 1
ATOM 863 C CA . LEU A 1 103 ? 1.606 -7.104 -10.187 1.00 91.19 103 LEU A CA 1
ATOM 864 C C . LEU A 1 103 ? 0.333 -7.621 -10.875 1.00 91.19 103 LEU A C 1
ATOM 866 O O . LEU A 1 103 ? -0.096 -8.735 -10.614 1.00 91.19 103 LEU A O 1
ATOM 870 N N . ALA A 1 104 ? -0.280 -6.827 -11.758 1.00 94.56 104 ALA A N 1
ATOM 871 C CA . ALA A 1 104 ? -1.468 -7.261 -12.495 1.00 94.56 104 ALA A CA 1
ATOM 872 C C . ALA A 1 104 ? -1.140 -8.273 -13.603 1.00 94.56 104 ALA A C 1
ATOM 874 O O . ALA A 1 104 ? -1.990 -9.075 -13.964 1.00 94.56 104 ALA A O 1
ATOM 875 N N . CYS A 1 105 ? 0.065 -8.201 -14.174 1.00 95.31 105 CYS A N 1
ATOM 876 C CA . CYS A 1 105 ? 0.496 -9.050 -15.290 1.00 95.31 105 CYS A CA 1
ATOM 877 C C . CYS A 1 105 ? 1.603 -10.037 -14.896 1.00 95.31 105 CYS A C 1
ATOM 879 O O . CYS A 1 105 ? 2.104 -10.733 -15.769 1.00 95.31 105 CYS A O 1
ATOM 881 N N . ASP A 1 106 ? 2.025 -10.018 -13.629 1.00 95.44 106 ASP A N 1
ATOM 882 C CA . ASP A 1 106 ? 3.205 -10.703 -13.096 1.00 95.44 106 ASP A CA 1
ATOM 883 C C . ASP A 1 106 ? 4.447 -10.605 -14.005 1.00 95.44 106 ASP A C 1
ATOM 885 O O . ASP A 1 106 ? 5.080 -11.588 -14.379 1.00 95.44 106 ASP A O 1
ATOM 889 N N . MET A 1 107 ? 4.769 -9.377 -14.430 1.00 94.81 107 MET A N 1
ATOM 890 C CA . MET A 1 107 ? 5.795 -9.122 -15.449 1.00 94.81 107 MET A CA 1
ATOM 891 C C . MET A 1 107 ? 6.831 -8.104 -14.970 1.00 94.81 107 MET A C 1
ATOM 893 O O . MET A 1 107 ? 6.470 -7.016 -14.515 1.00 94.81 107 MET A O 1
ATOM 897 N N . LEU A 1 108 ? 8.119 -8.429 -15.124 1.00 95.94 108 LEU A N 1
ATOM 898 C CA . LEU A 1 108 ? 9.226 -7.490 -14.931 1.00 95.94 108 LEU A CA 1
ATOM 899 C C . LEU A 1 108 ? 9.479 -6.695 -16.217 1.00 95.94 108 LEU A C 1
ATOM 901 O O . LEU A 1 108 ? 9.684 -7.261 -17.289 1.00 95.94 108 LEU A O 1
ATOM 905 N N . ILE A 1 109 ? 9.478 -5.371 -16.106 1.00 95.88 109 ILE A N 1
ATOM 906 C CA . ILE A 1 109 ? 9.627 -4.433 -17.218 1.00 95.88 109 ILE A CA 1
ATOM 907 C C . ILE A 1 109 ? 10.806 -3.520 -16.889 1.00 95.88 109 ILE A C 1
ATOM 909 O O . ILE A 1 109 ? 10.793 -2.900 -15.826 1.00 95.88 109 ILE A O 1
ATOM 913 N N . PRO A 1 110 ? 11.820 -3.372 -17.758 1.00 95.50 110 PRO A N 1
ATOM 914 C CA . PRO A 1 110 ? 12.883 -2.403 -17.514 1.00 95.50 110 PRO A CA 1
ATOM 915 C C . PRO A 1 110 ? 12.291 -1.005 -17.296 1.00 95.50 110 PRO A C 1
ATOM 917 O O . PRO A 1 110 ? 11.375 -0.609 -18.021 1.00 95.50 110 PRO A O 1
ATOM 920 N N . ALA A 1 111 ? 12.818 -0.254 -16.327 1.00 93.75 111 ALA A N 1
ATOM 921 C CA . ALA A 1 111 ? 12.344 1.068 -15.912 1.00 93.75 111 ALA A CA 1
ATOM 922 C C . ALA A 1 111 ? 12.691 2.165 -16.941 1.00 93.75 111 ALA A C 1
ATOM 924 O O . ALA A 1 111 ? 13.267 3.205 -16.637 1.00 93.75 111 ALA A O 1
ATOM 925 N N . GLN A 1 112 ? 12.359 1.912 -18.204 1.00 94.12 112 GLN A N 1
ATOM 926 C CA . GLN A 1 112 ? 12.489 2.829 -19.321 1.00 94.12 112 GLN A CA 1
ATOM 927 C C . GLN A 1 112 ? 11.100 3.331 -19.692 1.00 94.12 112 GLN A C 1
ATOM 929 O O . GLN A 1 112 ? 10.192 2.536 -19.944 1.00 94.12 112 GLN A O 1
ATOM 934 N N . HIS A 1 113 ? 10.950 4.654 -19.782 1.00 94.25 113 HIS A N 1
ATOM 935 C CA . HIS A 1 113 ? 9.659 5.301 -20.016 1.00 94.25 113 HIS A CA 1
ATOM 936 C C . HIS A 1 113 ? 8.897 4.692 -21.203 1.00 94.25 113 HIS A C 1
ATOM 938 O O . HIS A 1 113 ? 7.731 4.343 -21.065 1.00 94.25 113 HIS A O 1
ATOM 944 N N . GLN A 1 114 ? 9.566 4.477 -22.338 1.00 95.94 114 GLN A N 1
ATOM 945 C CA . GLN A 1 114 ? 8.936 3.935 -23.549 1.00 95.94 114 GLN A CA 1
ATOM 946 C C . GLN A 1 114 ? 8.385 2.512 -23.356 1.00 95.94 114 GLN A C 1
ATOM 948 O O . GLN A 1 114 ? 7.283 2.202 -23.807 1.00 95.94 114 GLN A O 1
ATOM 953 N N . LEU A 1 115 ? 9.122 1.648 -22.650 1.00 95.81 115 LEU A N 1
ATOM 954 C CA . LEU A 1 115 ? 8.700 0.268 -22.390 1.00 95.81 115 LEU A CA 1
ATOM 955 C C . LEU A 1 115 ? 7.523 0.222 -21.412 1.00 95.81 115 LEU A C 1
ATOM 957 O O . LEU A 1 115 ? 6.563 -0.513 -21.647 1.00 95.81 115 LEU A O 1
ATOM 961 N N . LEU A 1 116 ? 7.568 1.053 -20.368 1.00 96.12 116 LEU A N 1
ATOM 962 C CA . LEU A 1 116 ? 6.477 1.202 -19.407 1.00 96.12 116 LEU A CA 1
ATOM 963 C C . LEU A 1 116 ? 5.213 1.751 -20.076 1.00 96.12 116 LEU A C 1
ATOM 965 O O . LEU A 1 116 ? 4.137 1.187 -19.903 1.00 96.12 116 LEU A O 1
ATOM 969 N N . GLN A 1 117 ? 5.333 2.804 -20.891 1.00 96.94 117 GLN A N 1
ATOM 970 C CA . GLN A 1 117 ? 4.191 3.372 -21.611 1.00 96.94 117 GLN A CA 1
ATOM 971 C C . GLN A 1 117 ? 3.582 2.365 -22.583 1.00 96.94 117 GLN A C 1
ATOM 973 O O . GLN A 1 117 ? 2.363 2.207 -22.607 1.00 96.94 117 GLN A O 1
ATOM 978 N N . ARG A 1 118 ? 4.404 1.635 -23.344 1.00 97.12 118 ARG A N 1
ATOM 979 C CA . ARG A 1 118 ? 3.907 0.581 -24.237 1.00 97.12 118 ARG A CA 1
ATOM 980 C C . ARG A 1 118 ? 3.133 -0.493 -23.471 1.00 97.12 118 ARG A C 1
ATOM 982 O O . ARG A 1 118 ? 2.083 -0.924 -23.934 1.00 97.12 118 ARG A O 1
ATOM 989 N N . HIS A 1 119 ? 3.622 -0.899 -22.299 1.00 97.38 119 HIS A N 1
ATOM 990 C CA . HIS A 1 119 ? 2.923 -1.865 -21.455 1.00 97.38 119 HIS A CA 1
ATOM 991 C C . HIS A 1 119 ? 1.577 -1.323 -20.946 1.00 97.38 119 HIS A C 1
ATOM 993 O O . HIS A 1 119 ? 0.560 -1.994 -21.111 1.00 97.38 119 HIS A O 1
ATOM 999 N N . LEU A 1 120 ? 1.540 -0.100 -20.402 1.00 96.44 120 LEU A N 1
ATOM 1000 C CA . LEU A 1 120 ? 0.319 0.512 -19.853 1.00 96.44 120 LEU A CA 1
ATOM 1001 C C . LEU A 1 120 ? -0.806 0.658 -20.891 1.00 96.44 120 LEU A C 1
ATOM 1003 O O . LEU A 1 120 ? -1.984 0.529 -20.554 1.00 96.44 120 LEU A O 1
ATOM 1007 N N . HIS A 1 121 ? -0.449 0.907 -22.151 1.00 96.38 121 HIS A N 1
ATOM 1008 C CA . HIS A 1 121 ? -1.409 1.054 -23.247 1.00 96.38 121 HIS A CA 1
ATOM 1009 C C . HIS A 1 121 ? -1.784 -0.270 -23.924 1.00 96.38 121 HIS A C 1
ATOM 1011 O O . HIS A 1 121 ? -2.650 -0.277 -24.797 1.00 96.38 121 HIS A O 1
ATOM 1017 N N . SER A 1 122 ? -1.173 -1.393 -23.536 1.00 96.94 122 SER A N 1
ATOM 1018 C CA . SER A 1 122 ? -1.538 -2.697 -24.090 1.00 96.94 122 SER A CA 1
ATOM 1019 C C . SER A 1 122 ? -2.959 -3.102 -23.679 1.00 96.94 122 SER A C 1
ATOM 1021 O O . SER A 1 122 ? -3.436 -2.785 -22.583 1.00 96.94 122 SER A O 1
ATOM 1023 N N . VAL A 1 123 ? -3.655 -3.805 -24.573 1.00 96.50 123 VAL A N 1
ATOM 1024 C CA . VAL A 1 123 ? -5.011 -4.311 -24.306 1.00 96.50 123 VAL A CA 1
ATOM 1025 C C . VAL A 1 123 ? -4.982 -5.312 -23.149 1.00 96.50 123 VAL A C 1
ATOM 1027 O O . VAL A 1 123 ? -5.805 -5.209 -22.237 1.00 96.50 123 VAL A O 1
ATOM 1030 N N . ASP A 1 124 ? -3.975 -6.187 -23.129 1.00 96.12 124 ASP A N 1
ATOM 1031 C CA . ASP A 1 124 ? -3.783 -7.201 -22.088 1.00 96.12 124 ASP A CA 1
ATOM 1032 C C . ASP A 1 124 ? -3.605 -6.569 -20.708 1.00 96.12 124 ASP A C 1
ATOM 1034 O O . ASP A 1 124 ? -4.302 -6.942 -19.765 1.00 96.12 124 ASP A O 1
ATOM 1038 N N . HIS A 1 125 ? -2.752 -5.542 -20.581 1.00 97.56 125 HIS A N 1
ATOM 1039 C CA . HIS A 1 125 ? -2.593 -4.837 -19.308 1.00 97.56 125 HIS A CA 1
ATOM 1040 C C . HIS A 1 125 ? -3.911 -4.217 -18.846 1.00 97.56 125 HIS A C 1
ATOM 1042 O O . HIS A 1 125 ? -4.257 -4.292 -17.669 1.00 97.56 125 HIS A O 1
ATOM 1048 N N . ASN A 1 126 ? -4.678 -3.613 -19.754 1.00 96.06 126 ASN A N 1
ATOM 1049 C CA . ASN A 1 126 ? -5.947 -2.992 -19.391 1.00 96.06 126 ASN A CA 1
ATOM 1050 C C . ASN A 1 126 ? -6.993 -4.009 -18.925 1.00 96.06 126 ASN A C 1
ATOM 1052 O O . ASN A 1 126 ? -7.745 -3.707 -17.995 1.00 96.06 126 ASN A O 1
ATOM 1056 N N . HIS A 1 127 ? -7.024 -5.195 -19.532 1.00 96.31 127 HIS A N 1
ATOM 1057 C CA . HIS A 1 127 ? -7.860 -6.302 -19.082 1.00 96.31 127 HIS A CA 1
ATOM 1058 C C . HIS A 1 127 ? -7.406 -6.818 -17.708 1.00 96.31 127 HIS A C 1
ATOM 1060 O O . HIS A 1 127 ? -8.177 -6.777 -16.745 1.00 96.31 127 HIS A O 1
ATOM 1066 N N . ASN A 1 128 ? -6.129 -7.185 -17.585 1.00 96.69 128 ASN A N 1
ATOM 1067 C CA . ASN A 1 128 ? -5.548 -7.738 -16.362 1.00 96.69 128 ASN A CA 1
ATOM 1068 C C . ASN A 1 128 ? -5.645 -6.762 -15.187 1.00 96.69 128 ASN A C 1
ATOM 1070 O O . ASN A 1 128 ? -5.984 -7.157 -14.077 1.00 96.69 128 ASN A O 1
ATOM 1074 N N . ARG A 1 129 ? -5.440 -5.461 -15.422 1.00 95.25 129 ARG A N 1
ATOM 1075 C CA . ARG A 1 129 ? -5.585 -4.412 -14.403 1.00 95.25 129 ARG A CA 1
ATOM 1076 C C . ARG A 1 129 ? -6.992 -4.371 -13.810 1.00 95.25 129 ARG A C 1
ATOM 1078 O O . ARG A 1 129 ? -7.125 -4.149 -12.609 1.00 95.25 129 ARG A O 1
ATOM 1085 N N . ARG A 1 130 ? -8.040 -4.564 -14.621 1.00 94.25 130 ARG A N 1
ATOM 1086 C CA . ARG A 1 130 ? -9.43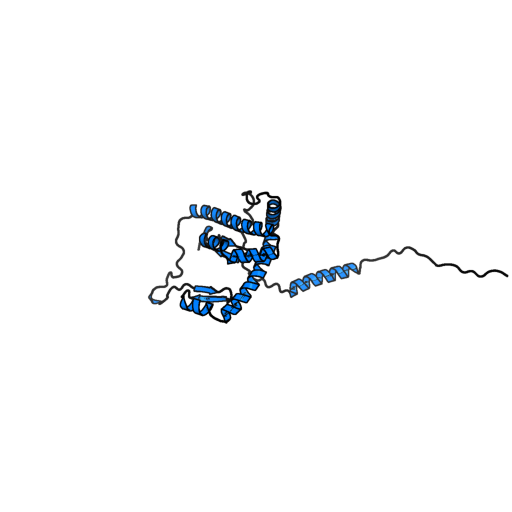1 -4.575 -14.130 1.00 94.25 130 ARG A CA 1
ATOM 1087 C C . ARG A 1 130 ? -9.683 -5.792 -13.243 1.00 94.25 130 ARG A C 1
ATOM 1089 O O . ARG A 1 130 ? -10.158 -5.621 -12.123 1.00 94.25 130 ARG A O 1
ATOM 1096 N N . LEU A 1 131 ? -9.289 -6.980 -13.703 1.00 94.88 131 LEU A N 1
ATOM 1097 C CA . LEU A 1 131 ? -9.414 -8.220 -12.929 1.00 94.88 131 LEU A CA 1
ATOM 1098 C C . LEU A 1 131 ? -8.625 -8.152 -11.618 1.00 94.88 131 LEU A C 1
ATOM 1100 O O . LEU A 1 131 ? -9.169 -8.420 -10.546 1.00 94.88 131 LEU A O 1
ATOM 1104 N N . ALA A 1 132 ? -7.371 -7.705 -11.689 1.00 93.69 132 ALA A N 1
ATOM 1105 C CA . ALA A 1 132 ? -6.511 -7.538 -10.527 1.00 93.69 132 ALA A CA 1
ATOM 1106 C C . ALA A 1 132 ? -7.108 -6.545 -9.522 1.00 93.69 132 ALA A C 1
ATOM 1108 O O . ALA A 1 132 ? -7.091 -6.813 -8.326 1.00 93.69 132 ALA A O 1
ATOM 1109 N N . ALA A 1 133 ? -7.697 -5.431 -9.973 1.00 91.81 133 ALA A N 1
ATOM 1110 C CA . ALA A 1 133 ? -8.339 -4.464 -9.081 1.00 91.81 133 ALA A CA 1
ATOM 1111 C C . ALA A 1 133 ? -9.562 -5.048 -8.349 1.00 91.81 133 ALA A C 1
ATOM 1113 O O . ALA A 1 133 ? -9.779 -4.763 -7.169 1.00 91.81 133 ALA A O 1
ATOM 1114 N N . GLU A 1 134 ? -10.368 -5.874 -9.018 1.00 92.81 134 GLU A N 1
ATOM 1115 C CA . GLU A 1 134 ? -11.508 -6.553 -8.391 1.00 92.81 134 GLU A CA 1
ATOM 1116 C C . GLU A 1 134 ? -11.064 -7.624 -7.394 1.00 92.81 134 GLU A C 1
ATOM 1118 O O . GLU A 1 134 ? -11.583 -7.695 -6.275 1.00 92.81 134 GLU A O 1
ATOM 1123 N N . GLN A 1 135 ? -10.077 -8.435 -7.772 1.00 93.62 135 GLN A N 1
ATOM 1124 C CA . GLN A 1 135 ? -9.491 -9.440 -6.892 1.00 93.62 135 GLN A CA 1
ATOM 1125 C C . GLN A 1 135 ? -8.819 -8.794 -5.681 1.00 93.62 135 GLN A C 1
ATOM 1127 O O . GLN A 1 135 ? -8.967 -9.282 -4.558 1.00 93.62 135 GLN A O 1
ATOM 1132 N N . PHE A 1 136 ? -8.138 -7.668 -5.886 1.00 94.25 136 PHE A N 1
ATOM 1133 C CA . PHE A 1 136 ? -7.510 -6.901 -4.824 1.00 94.25 136 PHE A CA 1
ATOM 1134 C C . PHE A 1 136 ? -8.546 -6.454 -3.794 1.00 94.25 136 PHE A C 1
ATOM 1136 O O . PHE A 1 136 ? -8.389 -6.756 -2.619 1.00 94.25 136 PHE A O 1
ATOM 1143 N N . LYS A 1 137 ? -9.671 -5.864 -4.222 1.00 93.94 137 LYS A N 1
ATOM 1144 C CA . LYS A 1 137 ? -10.770 -5.474 -3.317 1.00 93.94 137 LYS A CA 1
ATOM 1145 C C . LYS A 1 137 ? -11.278 -6.642 -2.467 1.00 93.94 137 LYS A C 1
ATOM 1147 O O . LYS A 1 137 ? -11.439 -6.501 -1.254 1.00 93.94 137 LYS A O 1
ATOM 1152 N N . LYS A 1 138 ? -11.516 -7.803 -3.090 1.00 94.12 138 LYS A N 1
ATOM 1153 C CA . LYS A 1 138 ? -11.958 -9.021 -2.384 1.00 94.12 138 LYS A CA 1
ATOM 1154 C C . LYS A 1 138 ? -10.913 -9.484 -1.365 1.00 94.12 138 LYS A C 1
ATOM 1156 O O . LYS A 1 138 ? -11.254 -9.774 -0.220 1.00 94.12 138 LYS A O 1
ATOM 1161 N N . THR A 1 139 ? -9.646 -9.495 -1.768 1.00 94.69 139 THR A N 1
ATOM 1162 C CA . THR A 1 139 ? -8.521 -9.925 -0.928 1.00 94.69 139 THR A CA 1
ATOM 1163 C C . THR A 1 139 ? -8.297 -8.968 0.241 1.00 94.69 139 THR A C 1
ATOM 1165 O O . THR A 1 139 ? -8.170 -9.419 1.374 1.00 94.69 139 THR A O 1
ATOM 1168 N N . SER A 1 140 ? -8.319 -7.655 0.010 1.00 95.88 140 SER A N 1
ATOM 1169 C CA . SER A 1 140 ? -8.178 -6.637 1.055 1.00 95.88 140 SER A CA 1
ATOM 1170 C C . SER A 1 140 ? -9.292 -6.715 2.090 1.00 95.88 140 SER A C 1
ATOM 1172 O O . SER A 1 140 ? -9.020 -6.602 3.281 1.00 95.88 140 SER A O 1
ATOM 1174 N N . LEU A 1 141 ? -10.536 -6.976 1.669 1.00 96.44 141 LEU A N 1
ATOM 1175 C CA . LEU A 1 141 ? -11.638 -7.206 2.605 1.00 96.44 141 LEU A CA 1
ATOM 1176 C C . LEU A 1 141 ? -11.408 -8.459 3.456 1.00 96.44 141 LEU A C 1
ATOM 1178 O O . LEU A 1 141 ? -11.663 -8.438 4.658 1.00 96.44 141 LEU A O 1
ATOM 1182 N N . HIS A 1 142 ? -10.938 -9.547 2.844 1.00 95.69 142 HIS A N 1
ATOM 1183 C CA . HIS A 1 142 ? -10.623 -10.772 3.574 1.00 95.69 142 HIS A CA 1
ATOM 1184 C C . HIS A 1 142 ? -9.504 -10.541 4.600 1.00 95.69 142 HIS A C 1
ATOM 1186 O O . HIS A 1 142 ? -9.662 -10.899 5.764 1.00 95.69 142 HIS A O 1
ATOM 1192 N N . VAL A 1 143 ? -8.425 -9.857 4.208 1.00 96.06 143 VAL A N 1
ATOM 1193 C CA . VAL A 1 143 ? -7.332 -9.503 5.124 1.00 96.06 143 VAL A CA 1
ATOM 1194 C C . VAL A 1 143 ? -7.829 -8.597 6.250 1.00 96.06 143 VAL A C 1
ATOM 1196 O O . VAL A 1 143 ? -7.516 -8.855 7.405 1.00 96.06 143 VAL A O 1
ATOM 1199 N N . ALA A 1 144 ? -8.653 -7.588 5.956 1.00 95.81 144 ALA A N 1
ATOM 1200 C CA . ALA A 1 144 ? -9.230 -6.719 6.980 1.00 95.81 144 ALA A CA 1
ATOM 1201 C C . ALA A 1 144 ? -10.048 -7.513 8.011 1.00 95.81 144 ALA A C 1
ATOM 1203 O O . ALA A 1 144 ? -9.864 -7.335 9.212 1.00 95.81 144 ALA A O 1
ATOM 1204 N N . LYS A 1 145 ? -10.893 -8.449 7.557 1.00 95.19 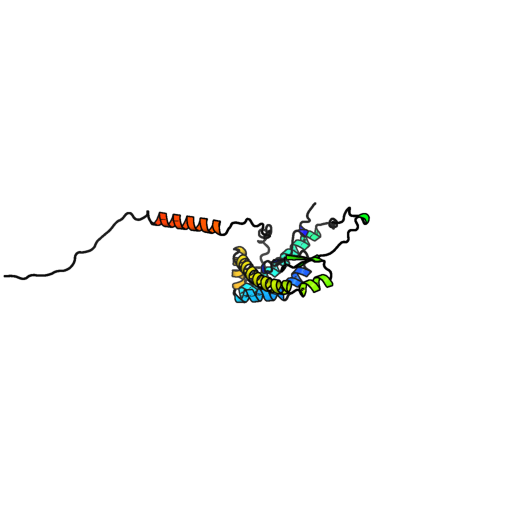145 LYS A N 1
ATOM 1205 C CA . LYS A 1 145 ? -11.628 -9.360 8.449 1.00 95.19 145 LYS A CA 1
ATOM 1206 C C . LYS A 1 145 ? -10.687 -10.232 9.280 1.00 95.19 145 LYS A C 1
ATOM 1208 O O . LYS A 1 145 ? -10.920 -10.395 10.470 1.00 95.19 145 LYS A O 1
ATOM 1213 N N . SER A 1 146 ? -9.621 -10.754 8.675 1.00 94.81 146 SER A N 1
ATOM 1214 C CA . SER A 1 146 ? -8.619 -11.564 9.375 1.00 94.81 146 SER A CA 1
ATOM 1215 C C . SER A 1 146 ? -7.888 -10.770 10.461 1.00 94.81 146 SER A C 1
ATOM 1217 O O . SER A 1 146 ? -7.707 -11.273 11.565 1.00 94.81 146 SER A O 1
ATOM 1219 N N . VAL A 1 147 ? -7.504 -9.520 10.182 1.00 92.94 147 VAL A N 1
ATOM 1220 C CA . VAL A 1 147 ? -6.888 -8.611 11.166 1.00 92.94 147 VAL A CA 1
ATOM 1221 C C . VAL A 1 147 ? -7.846 -8.376 12.334 1.00 92.94 147 VAL A C 1
ATOM 1223 O O . VAL A 1 147 ? -7.456 -8.486 13.493 1.00 92.94 147 VAL A O 1
ATOM 1226 N N . LEU A 1 148 ? -9.122 -8.133 12.035 1.00 93.50 148 LEU A N 1
ATOM 1227 C 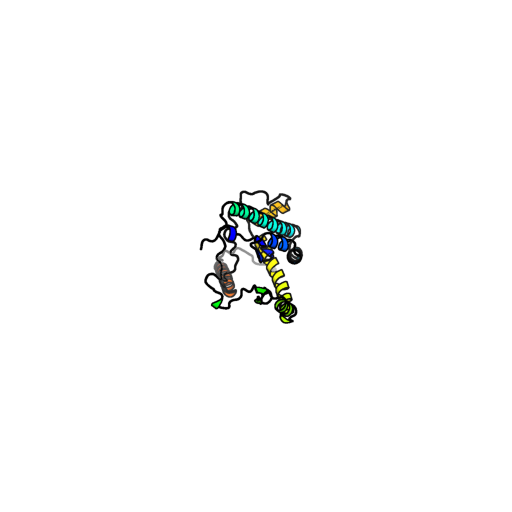CA . LEU A 1 148 ? -10.171 -7.942 13.038 1.00 93.50 148 LEU A CA 1
ATOM 1228 C C . LEU A 1 148 ? -10.559 -9.222 13.790 1.00 93.50 148 LEU A C 1
ATOM 1230 O O . LEU A 1 148 ? -11.295 -9.129 14.761 1.00 93.50 148 LEU A O 1
ATOM 1234 N N . ASN A 1 149 ? -10.080 -10.398 13.378 1.00 92.44 149 ASN A N 1
ATOM 1235 C CA . ASN A 1 149 ? -10.301 -11.656 14.092 1.00 92.44 149 ASN A CA 1
ATOM 1236 C C . ASN A 1 149 ? -9.208 -11.938 15.142 1.00 92.44 149 ASN A C 1
ATOM 1238 O O . ASN A 1 149 ? -9.328 -12.858 15.950 1.00 92.44 149 ASN A O 1
ATOM 1242 N N . ASN A 1 150 ? -8.118 -11.163 15.156 1.00 93.25 150 ASN A N 1
ATOM 1243 C CA . ASN A 1 150 ? -7.062 -11.342 16.145 1.00 93.25 150 ASN A CA 1
ATOM 1244 C C . ASN A 1 150 ? -7.548 -10.908 17.538 1.00 93.25 150 ASN A C 1
ATOM 1246 O O . ASN A 1 150 ? -7.937 -9.757 17.738 1.00 93.25 150 ASN A O 1
ATOM 1250 N N . ARG A 1 151 ? -7.448 -11.806 18.529 1.00 92.19 151 ARG A N 1
ATOM 1251 C CA . ARG A 1 151 ? -7.931 -11.590 19.907 1.00 92.19 151 ARG A CA 1
ATOM 1252 C C . ARG A 1 151 ? -7.442 -10.281 20.538 1.00 92.19 151 ARG A C 1
ATOM 1254 O O . ARG A 1 151 ? -8.191 -9.654 21.282 1.00 92.19 151 ARG A O 1
ATOM 1261 N N . HIS A 1 152 ? -6.194 -9.880 20.294 1.00 89.69 152 HIS A N 1
ATOM 1262 C CA . HIS A 1 152 ? -5.656 -8.631 20.838 1.00 89.69 152 HIS A CA 1
ATOM 1263 C C . HIS A 1 152 ? -6.268 -7.407 20.144 1.00 89.69 152 HIS A C 1
ATOM 1265 O O . HIS A 1 152 ? -6.691 -6.458 20.803 1.00 89.69 152 HIS A O 1
ATOM 1271 N N . ILE A 1 153 ? -6.391 -7.467 18.818 1.00 91.25 153 ILE A N 1
ATOM 1272 C CA . ILE A 1 153 ? -6.963 -6.394 18.000 1.00 91.25 153 ILE A CA 1
ATOM 1273 C C . ILE A 1 153 ? -8.451 -6.205 18.302 1.00 91.25 153 ILE A C 1
ATOM 1275 O O . ILE A 1 153 ? -8.898 -5.069 18.413 1.00 91.25 153 ILE A O 1
ATOM 1279 N N . VAL A 1 154 ? -9.196 -7.288 18.538 1.00 93.00 154 VAL A N 1
ATOM 1280 C CA . VAL A 1 154 ? -10.599 -7.220 18.983 1.00 93.00 154 VAL A CA 1
ATOM 1281 C C . VAL A 1 154 ? -10.721 -6.455 20.300 1.00 93.00 154 VAL A C 1
ATOM 1283 O O . VAL A 1 154 ? -11.535 -5.544 20.396 1.00 93.00 154 VAL A O 1
ATOM 1286 N N . LYS A 1 155 ? -9.871 -6.743 21.296 1.00 93.00 155 LYS A N 1
ATOM 1287 C CA . LYS A 1 155 ? -9.878 -6.003 22.573 1.00 93.00 155 LYS A CA 1
ATOM 1288 C C . LYS A 1 155 ? -9.561 -4.518 22.387 1.00 93.00 155 LYS A C 1
ATOM 1290 O O . LYS A 1 155 ? -10.145 -3.681 23.072 1.00 93.00 155 LYS A O 1
ATOM 1295 N N . MET A 1 156 ? -8.641 -4.183 21.481 1.00 93.12 156 MET A N 1
ATOM 1296 C CA . MET A 1 156 ? -8.354 -2.788 21.130 1.00 93.12 156 MET A CA 1
ATOM 1297 C C . MET A 1 156 ? -9.557 -2.120 20.455 1.00 93.12 156 MET A C 1
ATOM 1299 O O . MET A 1 156 ? -9.919 -1.007 20.829 1.00 93.12 156 MET A O 1
ATOM 1303 N N . LEU A 1 157 ? -10.221 -2.811 19.527 1.00 93.31 157 LEU A N 1
ATOM 1304 C CA . LEU A 1 157 ? -11.425 -2.315 18.867 1.00 93.31 157 LEU A CA 1
ATOM 1305 C C . LEU A 1 157 ? -12.570 -2.096 19.865 1.00 93.31 157 LEU A C 1
ATOM 1307 O O . LEU A 1 157 ? -13.246 -1.076 19.805 1.00 93.31 157 LEU A O 1
ATOM 1311 N N . GLU A 1 158 ? -12.789 -3.016 20.802 1.00 93.50 158 GLU A N 1
ATOM 1312 C CA . GLU A 1 158 ? -13.829 -2.878 21.827 1.00 93.50 158 GLU A CA 1
ATOM 1313 C C . GLU A 1 158 ? -13.625 -1.635 22.701 1.00 93.50 158 GLU A C 1
ATOM 1315 O O . GLU A 1 158 ? -14.594 -0.940 23.005 1.00 93.50 158 GLU A O 1
ATOM 1320 N N . LYS A 1 159 ? -12.378 -1.335 23.089 1.00 93.06 159 LYS A N 1
ATOM 1321 C CA . LYS A 1 159 ? -12.029 -0.101 23.814 1.00 93.06 159 LYS A CA 1
ATOM 1322 C C . LYS A 1 159 ? -12.263 1.139 22.954 1.00 93.06 159 LYS A C 1
ATOM 1324 O O . LYS A 1 159 ? -12.924 2.073 23.400 1.00 93.06 159 LYS A O 1
ATOM 1329 N N . TYR A 1 160 ? -11.819 1.095 21.698 1.00 93.62 160 TYR A N 1
ATOM 1330 C CA . TYR A 1 160 ? -12.020 2.177 20.737 1.00 93.62 160 TYR A CA 1
ATOM 1331 C C . TYR A 1 160 ? -13.506 2.516 20.553 1.00 93.62 160 TYR A C 1
ATOM 1333 O O . TYR A 1 160 ? -13.907 3.676 20.606 1.00 93.62 160 TYR A O 1
ATOM 1341 N N . LEU A 1 161 ? -14.362 1.497 20.421 1.00 92.56 161 LEU A N 1
ATOM 1342 C CA . LEU A 1 161 ? -15.809 1.679 20.279 1.00 92.56 161 LEU A CA 1
ATOM 1343 C C . LEU A 1 161 ? -16.473 2.268 21.534 1.00 92.56 161 LEU A C 1
ATOM 1345 O O . LEU A 1 161 ? -17.519 2.908 21.413 1.00 92.56 161 LEU A O 1
ATO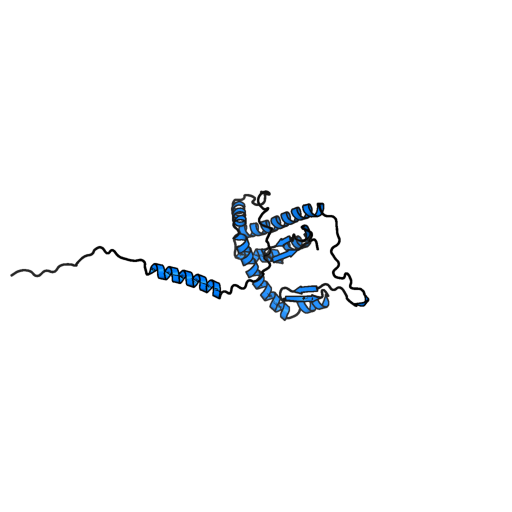M 1349 N N . LYS A 1 162 ? -15.866 2.087 22.714 1.00 92.94 162 LYS A N 1
ATOM 1350 C CA . LYS A 1 162 ? -16.285 2.710 23.981 1.00 92.94 162 LYS A CA 1
ATOM 1351 C C . LYS A 1 162 ? -15.779 4.151 24.144 1.00 92.94 162 LYS A C 1
ATOM 13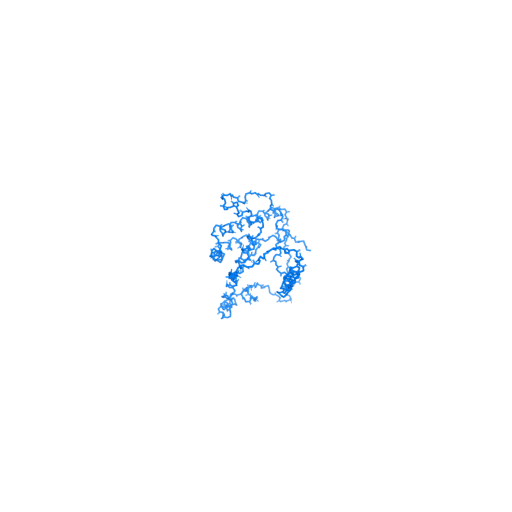53 O O . LYS A 1 162 ? -16.185 4.815 25.092 1.00 92.94 162 LYS A O 1
ATOM 1358 N N . GLY A 1 163 ? -14.947 4.646 23.225 1.00 88.94 163 GLY A N 1
ATOM 1359 C CA . GLY A 1 163 ? -14.341 5.980 23.288 1.00 88.94 163 GLY A CA 1
ATOM 1360 C C . GLY A 1 163 ? -13.061 6.049 24.127 1.00 88.94 163 GLY A C 1
ATOM 1361 O O . GLY A 1 163 ? -12.589 7.145 24.418 1.00 88.94 163 GLY A O 1
ATOM 1362 N N . GLU A 1 164 ? -12.501 4.904 24.521 1.00 88.38 164 GLU A N 1
ATOM 1363 C CA . GLU A 1 164 ? -11.185 4.817 25.160 1.00 88.38 164 GLU A CA 1
ATOM 1364 C C . GLU A 1 164 ? -10.094 4.723 24.084 1.00 88.38 164 GLU A C 1
ATOM 1366 O O . GLU A 1 164 ? -10.290 4.043 23.078 1.00 88.38 164 GLU A O 1
ATOM 1371 N N . ASP A 1 165 ? -8.931 5.351 24.293 1.00 84.62 165 ASP A N 1
ATOM 1372 C CA . ASP A 1 165 ? -7.803 5.257 23.355 1.00 84.62 165 ASP A CA 1
ATOM 1373 C C . ASP A 1 165 ? -7.042 3.926 23.545 1.00 84.62 165 ASP A C 1
ATOM 1375 O O . ASP A 1 165 ? -6.337 3.757 24.551 1.00 84.62 165 ASP A O 1
ATOM 1379 N N . PRO A 1 166 ? -7.137 2.967 22.601 1.00 82.75 166 PRO A N 1
ATOM 1380 C CA . PRO A 1 166 ? -6.496 1.665 22.733 1.00 82.75 166 PRO A CA 1
ATOM 1381 C C . PRO A 1 166 ? -4.987 1.697 22.447 1.00 82.75 166 PRO A C 1
ATOM 1383 O O . PRO A 1 166 ? -4.315 0.690 22.664 1.00 82.75 166 PRO A O 1
ATOM 1386 N N . PHE A 1 167 ? -4.443 2.810 21.944 1.00 84.19 167 PHE A N 1
ATOM 1387 C CA . PHE A 1 167 ? -3.072 2.894 21.436 1.00 84.19 167 PHE A CA 1
ATOM 1388 C C . PHE A 1 167 ? -2.065 3.463 22.448 1.00 84.19 167 PHE A C 1
ATOM 1390 O O . PHE A 1 167 ? -0.867 3.495 22.165 1.00 84.19 167 PHE A O 1
ATOM 1397 N N . THR A 1 168 ? -2.525 3.863 23.636 1.00 70.81 168 THR A N 1
ATOM 1398 C CA . THR A 1 168 ? -1.718 4.521 24.684 1.00 70.81 168 THR A CA 1
ATOM 1399 C C . THR A 1 168 ? -0.942 3.566 25.589 1.00 70.81 168 THR A C 1
ATOM 1401 O O . THR A 1 168 ? 0.043 3.969 26.206 1.00 70.81 168 THR A O 1
ATOM 1404 N N . SER A 1 169 ? -1.332 2.293 25.683 1.00 57.00 169 SER A N 1
ATOM 1405 C CA . SER A 1 169 ? -0.630 1.321 26.526 1.00 57.00 169 SER A CA 1
ATOM 1406 C C . SER A 1 169 ? 0.617 0.778 25.819 1.00 57.00 169 SER A C 1
ATOM 1408 O O . SER A 1 169 ? 0.572 -0.268 25.176 1.00 57.00 169 SER A O 1
ATOM 1410 N N . GLU A 1 170 ? 1.744 1.485 25.951 1.00 52.72 170 GLU A N 1
ATOM 1411 C CA . GLU A 1 170 ? 3.054 1.134 25.365 1.00 52.72 170 GLU A CA 1
ATOM 1412 C C . GLU A 1 170 ? 3.658 -0.198 25.880 1.00 52.72 170 GLU A C 1
ATOM 1414 O O . GLU A 1 170 ? 4.659 -0.663 25.344 1.00 52.72 170 GLU A O 1
ATOM 1419 N N . ALA A 1 171 ? 3.070 -0.843 26.894 1.00 44.94 171 ALA A N 1
ATOM 1420 C CA . ALA A 1 171 ? 3.732 -1.904 27.662 1.00 44.94 171 ALA A CA 1
ATOM 1421 C C . ALA A 1 171 ? 3.466 -3.362 27.220 1.00 44.94 171 ALA A C 1
ATOM 1423 O O . ALA A 1 171 ? 4.054 -4.261 27.812 1.00 44.94 171 ALA A O 1
ATOM 1424 N N . VAL A 1 172 ? 2.598 -3.642 26.236 1.00 44.47 172 VAL A N 1
ATOM 1425 C CA . VAL A 1 172 ? 2.098 -5.028 26.013 1.00 44.47 172 VAL A CA 1
ATOM 1426 C C . VAL A 1 172 ? 2.364 -5.616 24.617 1.00 44.47 172 VAL A C 1
ATOM 1428 O O . VAL A 1 172 ? 2.072 -6.782 24.381 1.00 44.47 172 VAL A O 1
ATOM 1431 N N . ASP A 1 173 ? 2.963 -4.855 23.698 1.00 47.69 173 ASP A N 1
ATOM 1432 C CA . ASP A 1 173 ? 3.077 -5.224 22.272 1.00 47.69 173 ASP A CA 1
ATOM 1433 C C . ASP A 1 173 ? 4.443 -5.809 21.860 1.00 47.69 173 ASP A C 1
ATOM 1435 O O . ASP A 1 173 ? 4.767 -5.869 20.673 1.00 47.69 173 ASP A O 1
ATOM 1439 N N . ALA A 1 174 ? 5.276 -6.246 22.809 1.00 45.59 174 ALA A N 1
ATOM 1440 C CA . ALA A 1 174 ? 6.589 -6.813 22.480 1.00 45.59 174 ALA A CA 1
ATOM 1441 C C . ALA A 1 174 ? 6.510 -8.174 21.749 1.00 45.59 174 ALA A C 1
ATOM 1443 O O . ALA A 1 174 ? 7.503 -8.602 21.167 1.00 45.59 174 ALA A O 1
ATOM 1444 N N . GLU A 1 175 ? 5.350 -8.842 21.749 1.00 40.28 175 GLU A N 1
ATOM 1445 C CA . GLU A 1 175 ? 5.239 -10.252 21.339 1.00 40.28 175 GLU A CA 1
ATOM 1446 C C . GLU A 1 175 ? 4.528 -10.501 19.997 1.00 40.28 175 GLU A C 1
ATOM 1448 O O . GLU A 1 175 ? 4.578 -11.619 19.494 1.00 40.28 175 GLU A O 1
ATOM 1453 N N . ILE A 1 176 ? 3.893 -9.503 19.366 1.00 50.84 176 ILE A N 1
ATOM 1454 C CA . ILE A 1 176 ? 3.100 -9.747 18.137 1.00 50.84 176 ILE A CA 1
ATOM 1455 C C . ILE A 1 176 ? 3.951 -9.722 16.854 1.00 50.84 176 ILE A C 1
ATOM 1457 O O . ILE A 1 176 ? 3.530 -10.232 15.822 1.00 50.84 176 ILE A O 1
ATOM 1461 N N . GLU A 1 177 ? 5.158 -9.161 16.872 1.00 49.41 177 GLU A N 1
ATOM 1462 C CA . GLU A 1 177 ? 5.809 -8.727 15.622 1.00 49.41 177 GLU A CA 1
ATOM 1463 C C . GLU A 1 177 ? 7.160 -9.394 15.339 1.00 49.41 177 GLU A C 1
ATOM 1465 O O . GLU A 1 177 ? 8.045 -8.787 14.736 1.00 49.41 177 GLU A O 1
ATOM 1470 N N . GLY A 1 178 ? 7.325 -10.639 15.792 1.00 37.66 178 GLY A N 1
ATOM 1471 C CA . GLY A 1 178 ? 8.454 -11.500 15.427 1.00 37.66 178 GLY A CA 1
ATOM 1472 C C . GLY A 1 178 ? 8.195 -12.406 14.218 1.00 37.66 178 GLY A C 1
ATOM 1473 O O . GLY A 1 178 ? 9.148 -12.964 13.685 1.00 37.66 178 GLY A O 1
ATOM 1474 N N . ASP A 1 179 ? 6.943 -12.536 13.773 1.00 32.66 179 ASP A N 1
ATOM 1475 C CA . ASP A 1 179 ? 6.556 -13.494 12.734 1.00 32.66 179 ASP A CA 1
ATOM 1476 C C . ASP A 1 179 ? 5.425 -12.948 11.850 1.00 32.66 179 ASP A C 1
ATOM 1478 O O . ASP A 1 179 ? 4.317 -13.464 11.795 1.00 32.66 179 ASP A O 1
ATOM 1482 N N . ASP A 1 180 ? 5.698 -11.845 11.155 1.00 39.72 180 ASP A N 1
ATOM 1483 C CA . ASP A 1 180 ? 4.877 -11.421 10.014 1.00 39.72 180 ASP A CA 1
ATOM 1484 C C . ASP A 1 180 ? 5.523 -11.885 8.698 1.00 39.72 180 ASP A C 1
ATOM 1486 O O . ASP A 1 180 ? 5.522 -11.165 7.688 1.00 39.72 180 ASP A O 1
ATOM 1490 N N . ASN A 1 181 ? 6.036 -13.124 8.696 1.00 32.28 181 ASN A N 1
ATOM 1491 C CA . ASN A 1 181 ? 6.185 -13.913 7.480 1.00 32.28 181 ASN A CA 1
ATOM 1492 C C . ASN A 1 181 ? 4.812 -14.458 7.048 1.00 32.28 181 ASN A C 1
ATOM 1494 O O . ASN A 1 181 ? 4.609 -15.648 6.859 1.00 32.28 181 ASN A O 1
ATOM 1498 N N . LEU A 1 182 ? 3.858 -13.554 6.809 1.00 39.34 182 LEU A N 1
ATOM 1499 C CA . LEU A 1 182 ? 2.697 -13.830 5.958 1.00 39.34 182 LEU A CA 1
ATOM 1500 C C . LEU A 1 182 ? 3.087 -13.693 4.471 1.00 39.34 182 LEU A C 1
ATOM 1502 O O . LEU A 1 182 ? 2.324 -13.174 3.652 1.00 39.34 182 LEU A O 1
ATOM 1506 N N . GLY A 1 183 ? 4.316 -14.097 4.134 1.00 30.30 183 GLY A N 1
ATOM 1507 C CA . GLY A 1 183 ? 4.706 -14.507 2.797 1.00 30.30 183 GLY A CA 1
ATOM 1508 C C . GLY A 1 183 ? 4.342 -15.978 2.686 1.00 30.30 183 GLY A C 1
ATOM 1509 O O . GLY A 1 183 ? 4.949 -16.810 3.345 1.00 30.30 183 GLY A O 1
ATOM 1510 N N . GLY A 1 184 ? 3.294 -16.281 1.923 1.00 29.56 184 GLY A N 1
ATOM 1511 C CA . GLY A 1 184 ? 2.842 -17.650 1.736 1.00 29.56 184 GLY A CA 1
ATOM 1512 C C . GLY A 1 184 ? 3.937 -18.512 1.120 1.00 29.56 184 GLY A C 1
ATOM 1513 O O . GLY A 1 184 ? 4.139 -18.478 -0.090 1.00 29.56 184 GLY A O 1
ATOM 1514 N N . GLU A 1 185 ? 4.579 -19.334 1.940 1.00 29.42 185 GLU A N 1
ATOM 1515 C CA . GLU A 1 185 ? 4.901 -20.686 1.520 1.00 29.42 185 GLU A CA 1
ATOM 1516 C C . GLU A 1 185 ? 3.573 -21.441 1.532 1.00 29.42 185 GLU A C 1
ATOM 1518 O O . GLU A 1 185 ? 2.991 -21.727 2.578 1.00 29.42 185 GLU A O 1
ATOM 1523 N N . GLN A 1 186 ? 3.030 -21.660 0.336 1.00 32.94 186 GLN A N 1
ATOM 1524 C CA . GLN A 1 186 ? 1.926 -22.583 0.148 1.00 32.94 186 GLN A CA 1
ATOM 1525 C C . GLN A 1 186 ? 2.421 -23.960 0.588 1.00 32.94 186 GLN A C 1
ATOM 1527 O O . GLN A 1 186 ? 3.113 -24.649 -0.157 1.00 32.94 186 GLN A O 1
ATOM 1532 N N . LYS A 1 187 ? 2.045 -24.383 1.791 1.00 36.66 187 LYS A N 1
ATOM 1533 C CA . LYS A 1 187 ? 1.669 -25.778 1.948 1.00 36.66 187 LYS A CA 1
ATOM 1534 C C . LYS A 1 187 ? 0.288 -25.864 1.304 1.00 36.66 187 LYS A C 1
ATOM 1536 O O . LYS A 1 187 ? -0.682 -25.358 1.864 1.00 36.66 187 LYS A O 1
ATOM 1541 N N . GLU A 1 188 ? 0.235 -26.346 0.064 1.00 35.53 188 GLU A N 1
ATOM 1542 C CA . GLU A 1 188 ? -1.024 -26.725 -0.577 1.00 35.53 188 GLU A CA 1
ATOM 1543 C C . GLU A 1 188 ? -1.663 -27.827 0.270 1.00 35.53 188 GLU A C 1
ATOM 1545 O O . GLU A 1 188 ? -1.392 -29.008 0.089 1.00 35.53 188 GLU A O 1
ATOM 1550 N N . GLU A 1 189 ? -2.492 -27.438 1.230 1.00 36.31 189 GLU A N 1
ATOM 1551 C CA . GLU A 1 189 ? -3.533 -28.317 1.739 1.00 36.31 189 GLU A CA 1
ATOM 1552 C C . GLU A 1 189 ? -4.715 -28.133 0.794 1.00 36.31 189 GLU A C 1
ATOM 1554 O O . GLU A 1 189 ? -5.317 -27.059 0.685 1.00 36.31 189 GLU A O 1
ATOM 1559 N N . THR A 1 190 ? -4.945 -29.161 -0.017 1.00 44.53 190 THR A N 1
ATOM 1560 C CA . THR A 1 190 ? -5.983 -29.133 -1.042 1.00 44.53 190 THR A CA 1
ATOM 1561 C C . THR A 1 190 ? -7.363 -29.024 -0.373 1.00 44.53 190 THR A C 1
ATOM 1563 O O . THR A 1 190 ? -7.575 -29.592 0.700 1.00 44.53 190 THR A O 1
ATOM 1566 N N . PRO A 1 191 ? -8.348 -28.344 -0.993 1.00 47.59 191 PRO A N 1
ATOM 1567 C CA . PRO A 1 191 ? -9.722 -28.273 -0.476 1.00 47.59 191 PRO A CA 1
ATOM 1568 C C . PRO A 1 191 ? -10.369 -29.647 -0.225 1.00 47.59 191 PRO A C 1
ATOM 1570 O O . PRO A 1 191 ? -11.358 -29.746 0.497 1.00 47.59 191 PRO A O 1
ATOM 1573 N N . GLU A 1 192 ? -9.812 -30.695 -0.831 1.00 49.44 192 GLU A N 1
ATOM 1574 C CA . GLU A 1 192 ? -10.243 -32.084 -0.722 1.00 49.44 192 GLU A CA 1
ATOM 1575 C C . GLU A 1 192 ? -9.860 -32.715 0.629 1.00 49.44 192 GLU A C 1
ATOM 1577 O O . GLU A 1 192 ? -10.630 -33.501 1.174 1.00 49.44 192 GLU A O 1
ATOM 1582 N N . GLU A 1 193 ? -8.736 -32.305 1.228 1.00 51.62 193 GLU A N 1
ATOM 1583 C CA . GLU A 1 193 ? -8.244 -32.846 2.504 1.00 51.62 193 GLU A CA 1
ATOM 1584 C C . GLU A 1 193 ? -9.047 -32.293 3.697 1.00 51.62 193 GLU A C 1
ATOM 1586 O O . GLU A 1 193 ? -9.479 -33.047 4.568 1.00 51.62 193 GLU A O 1
ATOM 1591 N N . VAL A 1 194 ? -9.388 -30.998 3.660 1.00 57.03 194 VAL A N 1
ATOM 1592 C CA . VAL A 1 194 ? -10.264 -30.352 4.658 1.00 57.03 194 VAL A CA 1
ATOM 1593 C C . VAL A 1 194 ? -11.701 -30.877 4.555 1.00 57.03 194 VAL A C 1
ATOM 1595 O O . VAL A 1 194 ? -12.374 -31.082 5.564 1.00 57.03 194 VAL A O 1
ATOM 1598 N N . ALA A 1 195 ? -12.187 -31.135 3.336 1.00 60.28 195 ALA A N 1
ATOM 1599 C CA . ALA A 1 195 ? -13.504 -31.733 3.135 1.00 60.28 195 ALA A CA 1
ATOM 1600 C C . ALA A 1 195 ? -13.561 -33.184 3.644 1.00 60.28 195 ALA A C 1
ATOM 1602 O O . ALA A 1 195 ? -14.579 -33.586 4.208 1.00 60.28 195 ALA A O 1
ATOM 1603 N N . ALA A 1 196 ? -12.477 -33.953 3.489 1.00 62.59 196 ALA A N 1
ATOM 1604 C CA . ALA A 1 196 ? -12.379 -35.317 3.998 1.00 62.59 196 ALA A CA 1
ATOM 1605 C C . ALA A 1 196 ? -12.353 -35.369 5.535 1.00 62.59 196 ALA A C 1
ATOM 1607 O O . ALA A 1 196 ? -13.015 -36.226 6.120 1.00 62.59 196 ALA A O 1
ATOM 1608 N N . GLU A 1 197 ? -11.660 -34.434 6.192 1.00 62.03 197 GLU A N 1
ATOM 1609 C CA . GLU A 1 197 ? -11.585 -34.372 7.658 1.00 62.03 197 GLU A CA 1
ATOM 1610 C C . GLU A 1 197 ? -12.936 -33.984 8.285 1.00 62.03 197 GLU A C 1
ATOM 1612 O O . GLU A 1 197 ? -13.420 -34.659 9.197 1.00 62.03 197 GLU A O 1
ATOM 1617 N N . VAL A 1 198 ? -13.624 -32.986 7.715 1.00 66.50 198 VAL A N 1
ATOM 1618 C CA . VAL A 1 198 ? -14.971 -32.582 8.162 1.00 66.50 198 VAL A CA 1
ATOM 1619 C C . VAL A 1 198 ? -15.996 -33.690 7.902 1.00 66.50 198 VAL A C 1
ATOM 1621 O O . VAL A 1 198 ? -16.861 -33.949 8.739 1.00 66.50 198 VAL A O 1
ATOM 1624 N N . LEU A 1 199 ? -15.904 -34.392 6.767 1.00 63.16 199 LEU A N 1
ATOM 1625 C CA . LEU A 1 199 ? -16.799 -35.509 6.463 1.00 63.16 199 LEU A CA 1
ATOM 1626 C C . LEU A 1 199 ? -16.558 -36.700 7.406 1.00 63.16 199 LEU A C 1
ATOM 1628 O O . LEU A 1 199 ? -17.521 -37.331 7.840 1.00 63.16 199 LEU A O 1
ATOM 1632 N N . ALA A 1 200 ? -15.306 -36.977 7.781 1.00 69.38 200 ALA A N 1
ATOM 1633 C CA . ALA A 1 200 ? -14.965 -38.022 8.745 1.00 69.38 200 ALA A CA 1
ATOM 1634 C C . ALA A 1 200 ? -15.480 -37.708 10.162 1.00 69.38 200 ALA A C 1
ATOM 1636 O O . ALA A 1 200 ? -16.011 -38.604 10.830 1.00 69.38 200 ALA A O 1
ATOM 1637 N N . GLU A 1 201 ? -15.405 -36.449 10.610 1.00 67.38 201 GLU A N 1
ATOM 1638 C CA . GLU A 1 201 ? -16.005 -36.021 11.883 1.00 67.38 201 GLU A CA 1
ATOM 1639 C C . GLU A 1 201 ? -17.533 -36.144 11.868 1.00 67.38 201 GLU A C 1
ATOM 1641 O O . GLU A 1 201 ? -18.118 -36.668 12.819 1.00 67.38 201 GLU A O 1
ATOM 1646 N N . VAL A 1 202 ? -18.188 -35.738 10.775 1.00 68.25 202 VAL A N 1
ATOM 1647 C CA . VAL A 1 202 ? -19.652 -35.817 10.641 1.00 68.25 202 VAL A CA 1
ATOM 1648 C C . VAL A 1 202 ? -20.134 -37.270 10.585 1.00 68.25 202 VAL A C 1
ATOM 1650 O O . VAL A 1 202 ? -21.127 -37.605 11.230 1.00 68.25 202 VAL A O 1
ATOM 1653 N N . ILE A 1 203 ? -19.419 -38.159 9.886 1.00 64.81 203 ILE A N 1
ATOM 1654 C CA . ILE A 1 203 ? -19.738 -39.595 9.850 1.00 64.81 203 ILE A CA 1
ATOM 1655 C C . ILE A 1 203 ? -19.536 -40.225 11.234 1.00 64.81 203 ILE A C 1
ATOM 1657 O O . ILE A 1 203 ? -20.386 -40.986 11.690 1.00 64.81 203 ILE A O 1
ATOM 1661 N N . THR A 1 204 ? -18.464 -39.872 11.947 1.00 67.88 204 THR A N 1
ATOM 1662 C CA . THR A 1 204 ? -18.206 -40.393 13.300 1.00 67.88 204 THR A CA 1
ATOM 1663 C C . THR A 1 204 ? -19.254 -39.905 14.306 1.00 67.88 204 THR A C 1
ATOM 1665 O O . THR A 1 204 ? -19.696 -40.674 15.162 1.00 67.88 204 THR A O 1
ATOM 1668 N N . ALA A 1 205 ? -19.694 -38.648 14.194 1.00 67.44 205 ALA A N 1
ATOM 1669 C CA . ALA A 1 205 ? -20.776 -38.096 15.005 1.00 67.44 205 ALA A CA 1
ATOM 1670 C C . ALA A 1 205 ? -22.123 -38.766 14.696 1.00 67.44 205 ALA A C 1
ATOM 1672 O O . ALA A 1 205 ? -22.876 -39.071 15.620 1.00 67.44 205 ALA A O 1
ATOM 1673 N N . ALA A 1 206 ? -22.399 -39.056 13.421 1.00 60.88 206 ALA A N 1
ATOM 1674 C CA . ALA A 1 206 ? -23.607 -39.760 13.009 1.00 60.88 206 ALA A CA 1
ATOM 1675 C C . ALA A 1 206 ? -23.628 -41.203 13.531 1.00 60.88 206 ALA A C 1
ATOM 1677 O O . ALA A 1 206 ? -24.616 -41.592 14.138 1.00 60.88 206 ALA A O 1
ATOM 1678 N N . VAL A 1 207 ? -22.536 -41.968 13.390 1.00 63.53 207 VAL A N 1
ATOM 1679 C CA . VAL A 1 207 ? -22.444 -43.358 13.888 1.00 63.53 207 VAL A CA 1
ATOM 1680 C C . VAL A 1 207 ? -22.628 -43.419 15.408 1.00 63.53 207 VAL A C 1
ATOM 1682 O O . VAL A 1 207 ? -23.384 -44.249 15.905 1.00 63.53 207 VAL A O 1
ATOM 1685 N N . ARG A 1 208 ? -22.044 -42.473 16.156 1.00 62.25 208 ARG A N 1
ATOM 1686 C CA . ARG A 1 208 ? -22.250 -42.367 17.613 1.00 62.25 208 ARG A CA 1
ATOM 1687 C C . ARG A 1 208 ? -23.684 -42.009 18.009 1.00 62.25 208 ARG A C 1
ATOM 1689 O O . ARG A 1 208 ? -24.093 -42.354 19.112 1.00 62.25 208 ARG A O 1
ATOM 1696 N N . ALA A 1 209 ? -24.428 -41.321 17.143 1.00 59.94 209 ALA A N 1
ATOM 1697 C CA . ALA A 1 209 ? -25.827 -40.984 17.386 1.00 59.94 209 ALA A CA 1
ATOM 1698 C C . ALA A 1 209 ? -26.783 -42.161 17.118 1.00 59.94 209 ALA A C 1
ATOM 1700 O O . ALA A 1 209 ? -27.885 -42.157 17.657 1.00 59.94 209 ALA A O 1
ATOM 1701 N N . VAL A 1 210 ? -26.383 -43.169 16.326 1.00 56.03 210 VAL A N 1
ATOM 1702 C CA . VAL A 1 210 ? -27.238 -44.339 16.033 1.00 56.03 210 VAL A CA 1
ATOM 1703 C C . VAL A 1 210 ? -27.088 -45.456 17.075 1.00 56.03 210 VAL A C 1
ATOM 1705 O O . VAL A 1 210 ? -28.056 -46.155 17.354 1.00 56.03 210 VAL A O 1
ATOM 1708 N N . ASP A 1 211 ? -25.924 -45.591 17.719 1.00 50.12 211 ASP A N 1
ATOM 1709 C CA . ASP A 1 211 ? -25.667 -46.639 18.728 1.00 50.12 211 ASP A CA 1
ATOM 1710 C C . ASP A 1 211 ? -26.119 -46.265 20.159 1.00 50.12 211 ASP A C 1
ATOM 1712 O O . ASP A 1 211 ? -25.757 -46.920 21.140 1.00 50.12 211 ASP A O 1
ATOM 1716 N N . GLY A 1 212 ? -26.907 -45.197 20.301 1.00 52.56 212 GLY A N 1
ATOM 1717 C CA . GLY A 1 212 ? -27.195 -44.549 21.577 1.00 52.56 212 GLY A CA 1
ATOM 1718 C C . GLY A 1 212 ? -28.668 -44.444 21.958 1.00 52.56 212 GLY A C 1
ATOM 1719 O O . GLY A 1 212 ? -29.040 -43.390 22.448 1.00 52.56 212 GLY A O 1
ATOM 1720 N N . GLU A 1 213 ? -29.495 -45.483 21.793 1.00 39.94 213 GLU A N 1
ATOM 1721 C CA . GLU A 1 213 ? -30.815 -45.551 22.455 1.00 39.94 213 GLU A CA 1
ATOM 1722 C C . GLU A 1 213 ? -31.229 -47.000 22.788 1.00 39.94 213 GLU A C 1
ATOM 1724 O O . GLU A 1 213 ? -31.971 -47.674 22.074 1.00 39.94 213 GLU A O 1
ATOM 1729 N N . GLY A 1 214 ? -30.737 -47.493 23.930 1.00 35.34 214 GLY A N 1
ATOM 1730 C CA . GLY A 1 214 ? -31.383 -48.560 24.691 1.00 35.34 214 GLY A CA 1
ATOM 1731 C C . GLY A 1 214 ? -32.467 -47.959 25.593 1.00 35.34 214 GLY A C 1
ATOM 1732 O O . GLY A 1 214 ? -32.155 -47.144 26.455 1.00 35.34 214 GLY A O 1
ATOM 1733 N N . ALA A 1 215 ? -33.712 -48.372 25.341 1.00 40.12 215 ALA A N 1
ATOM 1734 C CA . ALA A 1 215 ? -35.006 -48.018 25.950 1.00 40.12 215 ALA A CA 1
ATOM 1735 C C . ALA A 1 215 ? -35.026 -47.588 27.444 1.00 40.12 215 ALA A C 1
ATOM 1737 O O . ALA A 1 215 ? -34.220 -48.052 28.251 1.00 40.12 215 ALA A O 1
ATOM 1738 N N . PRO A 1 216 ? -36.056 -46.820 27.864 1.00 40.22 216 PRO A N 1
ATOM 1739 C CA . PRO A 1 216 ? -37.306 -47.471 28.278 1.00 40.22 216 PRO A CA 1
ATOM 1740 C C . PRO A 1 216 ? -38.586 -46.756 27.808 1.00 40.22 216 PRO A C 1
ATOM 1742 O O . PRO A 1 216 ? -38.705 -45.534 27.845 1.00 40.22 216 PRO A O 1
ATOM 1745 N N . ALA A 1 217 ? -39.588 -47.551 27.433 1.00 44.19 217 ALA A N 1
ATOM 1746 C CA . ALA A 1 217 ? -40.955 -47.097 27.195 1.00 44.19 217 ALA A CA 1
ATOM 1747 C C . ALA A 1 217 ? -41.739 -46.963 28.514 1.00 44.19 217 ALA A C 1
ATOM 1749 O O . ALA A 1 217 ? -41.637 -47.841 29.377 1.00 44.19 217 ALA A O 1
ATOM 1750 N N . PRO A 1 218 ? -42.610 -45.944 28.627 1.00 39.81 218 PRO A N 1
ATOM 1751 C CA . PRO A 1 218 ? -43.840 -46.101 29.390 1.00 39.81 218 PRO A CA 1
ATOM 1752 C C . PRO A 1 218 ? -45.080 -45.574 28.641 1.00 39.81 218 PRO A C 1
ATOM 1754 O O . PRO A 1 218 ? -45.139 -44.416 28.248 1.00 39.81 218 PRO A O 1
ATOM 1757 N N . GLY A 1 219 ? -46.111 -46.422 28.574 1.00 35.53 219 GLY A N 1
ATOM 1758 C CA . GLY A 1 219 ? -47.493 -46.035 28.885 1.00 35.53 219 GLY A CA 1
ATOM 1759 C C . GLY A 1 219 ? -48.387 -45.430 27.789 1.00 35.53 219 GLY A C 1
ATOM 1760 O O . GLY A 1 219 ? -48.096 -44.387 27.219 1.00 35.53 219 GLY A O 1
ATOM 1761 N N . GLY A 1 220 ? -49.570 -46.037 27.640 1.00 31.73 220 GLY A N 1
ATOM 1762 C CA . GLY A 1 220 ? -50.763 -45.511 26.957 1.00 31.73 220 GLY A CA 1
ATOM 1763 C C . GLY A 1 220 ? -51.347 -46.576 26.026 1.00 31.73 220 GLY A C 1
ATOM 1764 O O . GLY A 1 220 ? -50.635 -47.073 25.169 1.00 31.73 220 GLY A O 1
ATOM 1765 N N . GLY A 1 221 ? -52.585 -47.046 26.133 1.00 34.19 221 GLY A N 1
ATOM 1766 C CA . GLY A 1 221 ? -53.790 -46.507 26.752 1.00 34.19 221 GLY A CA 1
ATOM 1767 C C . GLY A 1 221 ? -54.930 -46.918 25.818 1.00 34.19 221 GLY A C 1
ATOM 1768 O O . GLY A 1 221 ? -55.117 -46.284 24.785 1.00 34.19 221 GLY A O 1
ATOM 1769 N N . ASP A 1 222 ? -55.599 -48.030 26.131 1.00 36.12 222 ASP A N 1
ATOM 1770 C CA . ASP A 1 222 ? -56.609 -48.644 25.264 1.00 36.12 222 ASP A CA 1
ATOM 1771 C C . ASP A 1 222 ? -57.939 -47.875 25.268 1.00 36.12 222 ASP A C 1
ATOM 1773 O O . ASP A 1 222 ? -58.385 -47.314 26.272 1.00 36.12 222 ASP A O 1
ATOM 1777 N N . THR A 1 223 ? -58.550 -47.854 24.090 1.00 37.12 223 THR A N 1
ATOM 1778 C CA . THR A 1 223 ? -59.678 -47.027 23.659 1.00 37.12 223 THR A CA 1
ATOM 1779 C C . THR A 1 223 ? -61.070 -47.536 24.067 1.00 37.12 223 THR A C 1
ATOM 1781 O O . THR A 1 223 ? -61.362 -48.723 24.007 1.00 37.12 223 THR A O 1
ATOM 1784 N N . LEU A 1 224 ? -61.934 -46.569 24.403 1.00 35.84 224 LEU A N 1
ATOM 1785 C CA . LEU A 1 224 ? -63.400 -46.460 24.244 1.00 35.84 224 LEU A CA 1
ATOM 1786 C C . LEU A 1 224 ? -64.268 -47.686 23.845 1.00 35.84 224 LEU A C 1
ATOM 1788 O O . LEU A 1 224 ? -64.282 -48.128 22.703 1.00 35.84 224 LEU A O 1
ATOM 1792 N N . ALA A 1 225 ? -65.132 -48.063 24.796 1.00 39.09 225 ALA A N 1
ATOM 1793 C CA . ALA A 1 225 ? -66.602 -48.204 24.758 1.00 39.09 225 ALA A CA 1
ATOM 1794 C C . ALA A 1 225 ? -67.383 -48.467 23.441 1.00 39.09 225 ALA A C 1
ATOM 1796 O O . ALA A 1 225 ? -67.443 -47.619 22.552 1.00 39.09 225 ALA A O 1
ATOM 1797 N N . GLN A 1 226 ? -68.164 -49.559 23.467 1.00 40.94 226 GLN A N 1
ATOM 1798 C CA . GLN A 1 226 ? -69.602 -49.726 23.131 1.00 40.94 226 GLN A CA 1
ATOM 1799 C C . GLN A 1 226 ? -69.948 -51.201 23.474 1.00 40.94 226 GLN A C 1
ATOM 1801 O O . GLN A 1 226 ? -69.144 -52.073 23.182 1.00 40.94 226 GLN A O 1
ATOM 1806 N N . GLY A 1 227 ? -71.021 -51.620 24.150 1.00 35.66 227 GLY A N 1
ATOM 1807 C CA . GLY A 1 227 ? -72.306 -50.995 24.433 1.00 35.66 227 GLY A CA 1
ATOM 1808 C C . GLY A 1 227 ? -73.440 -51.754 23.729 1.00 35.66 227 GLY A C 1
ATOM 1809 O O . GLY A 1 227 ? -74.069 -51.171 22.859 1.00 35.66 227 GLY A O 1
ATOM 1810 N N . GLU A 1 228 ? -73.709 -53.018 24.088 1.00 42.47 228 GLU A N 1
ATOM 1811 C CA . GLU A 1 228 ? -74.953 -53.724 23.721 1.00 42.47 228 GLU A CA 1
ATOM 1812 C C . GLU A 1 228 ? -75.786 -53.992 24.984 1.00 42.47 228 GLU A C 1
ATOM 1814 O O . GLU A 1 228 ? -75.278 -54.467 26.001 1.00 42.47 228 GLU A O 1
ATOM 1819 N N . GLY A 1 229 ? -77.054 -53.574 24.932 1.00 41.97 229 GLY A N 1
ATOM 1820 C CA . GLY A 1 229 ? -78.023 -53.620 26.025 1.00 41.97 229 GLY A CA 1
ATOM 1821 C C . GLY A 1 229 ? -78.832 -54.925 26.099 1.00 41.97 229 GLY A C 1
ATOM 1822 O O . GLY A 1 229 ? -78.617 -55.839 25.307 1.00 41.97 229 GLY A O 1
ATOM 1823 N N . PRO A 1 230 ? -79.763 -55.019 27.064 1.00 60.53 230 PRO A N 1
ATOM 1824 C CA . PRO A 1 230 ? -80.285 -56.284 27.567 1.00 60.53 230 PRO A CA 1
ATOM 1825 C C . PRO A 1 230 ? -81.589 -56.715 26.882 1.00 60.53 230 PRO A C 1
ATOM 1827 O O . PRO A 1 230 ? -82.457 -55.883 26.622 1.00 60.53 230 PRO A O 1
ATOM 1830 N N . THR A 1 231 ? -81.767 -58.019 26.668 1.00 50.81 231 THR A N 1
ATOM 1831 C CA . THR A 1 231 ? -82.967 -58.817 27.018 1.00 50.81 231 THR A CA 1
ATOM 1832 C C . THR A 1 231 ? -82.722 -60.292 26.739 1.00 50.81 231 THR A C 1
ATOM 1834 O O . THR A 1 231 ? -82.021 -60.599 25.751 1.00 50.81 231 THR A O 1
#

InterPro domains:
  IPR007071 A-kinase anchoring protein 95 (AKAP95) [PF04988] (36-167)
  IPR007071 A-kinase anchoring protein 95 (AKAP95) [PTHR12190] (1-210)
  IPR034736 Zinc finger C2H2 AKAP95-type [PS51799] (13-35)
  IPR034736 Zinc finger C2H2 AKAP95-type [PS51799] (102-125)

pLDDT: mean 77.46, std 21.64, range [29.42, 97.56]